Protein 5ZO1 (pdb70)

B-factor: mean 51.69, std 28.53, range [15.66, 290.56]

Secondary structure (DSSP, 8-state):
-EEEEEETTS-EEEEEE-SS--S-PEEEE-TT--EEEETTEE-S--TTEEEEEE-SSEEEEEE-S--GGG-EEEEEEETTTS--EEEEEEEEEBPPPSPEEEESS-EETTSEEEEEEEEEEEBSPPEEEEEETTEEE--EEEEEEETTEEEEEEEEEEE--GGGTT-EEEEEEE-TTSPTT--EEEEEE--EEEEEEEEEEES-SS-BTT--EEEEEEEEEESPP---EEEESSSPPPTT-EEETTEEEE-S--GGG-EEEEEEEEETTEEEEEEEEE--B-TT----

Organism: Mus musculus (NCBI:txid10090)

GO terms:
  GO:0000139 Golgi membrane (C, IDA)
  GO:0022010 central nervous system myelination (P, IMP)
  GO:0048709 oligodendrocyte differentiation (P, IMP)
  GO:0005515 protein binding (F, IPI)
  GO:0001932 regulation of protein phosphorylation (P, IMP)
  GO:0001933 negative regulation of protein phosphorylation (P, IMP)
  GO:0035020 regulation of Rac protein signal transduction (P, IMP)
  GO:0042127 regulation of cell population proliferation (P, IMP)
  GO:0010801 negative regulation of peptidyl-threonine phosphorylation (P, IMP)
  GO:2000145 regulation of cell motility (P, IMP)
  GO:1900747 negative regulation of vascular endothelial growth factor signaling pathway (P, IMP)
  GO:0030948 negative regulation of vascular endothelial growth factor receptor signaling pathway (P, IMP)
  GO:0050732 negative regulation of peptidyl-tyrosine phosphorylation (P, IMP)
  GO:0061041 regulation of wound healing (P, IMP)
  GO:0030971 receptor tyrosine kinase binding (F, IPI)
  GO:0043183 vascular endothelial growth factor receptor 1 binding (F, IPI)
  GO:0043184 vascular endothelial growth factor receptor 2 binding (F, IPI)
  GO:0019903 protein phosphatase binding (F, IPI)

InterPro domains:
  IPR003585 Neurexin/syndecan/glycophorin C [SM00294] (344-362)
  IPR003598 Immunoglobulin subtype 2 [SM00408] (136-206)
  IPR003598 Immunoglobulin subtype 2 [SM00408] (236-298)
  IPR003599 Immunoglobulin domain subtype [SM00409] (29-121)
  IPR003599 Immunoglobulin domain subtype [SM00409] (130-221)
  IPR003599 Immunoglobulin domain subtype [SM00409] (230-309)
  IPR007110 Immunoglobulin-like domain [PS50835] (124-219)
  IPR007110 Immunoglobulin-like domain [PS50835] (224-295)
  IPR013106 Immunoglobulin V-set domain [PF07686] (30-122)
  IPR013162 CD80-like, immunoglobulin C2-set [PF08205] (130-206)
  IPR013783 Immunoglobulin-like fold [G3DSA:2.60.40.10] (25-123)
  IPR013783 Immunoglobulin-like fold [G3DSA:2.60.40.10] (124-226)
  IPR013783 Immunoglobulin-like fold [G3DSA:2.60.40.10] (227-315)
  IPR036179 Immunoglobulin-like domain superfamily [SSF48726] (27-128)
  IPR036179 Immunoglobulin-like domain superfamily [SSF48726] (124-224)
  IPR036179 Immunoglobulin-like domain superfamily [SSF48726] (217-311)

Foldseek 3Di:
DAEWEEEAQAKTKFKAFDDQDPVAWKFKAAQVRHGQQTRNRGPDPDVQKAWDDDDSTMTMIMGGRDHQVRFAWMFIDGPVCPDTGTRYGYHYWYWFAQWDKDWPDAAAAVAKIKMKTKTQWTPPDKDKWKDFPNDTDDWDKDWDDDPRTMIIMIMDMDHDHPVQQQGKMKIWIDDPPDPPPDIRIDIDTHHYWYWKEWEWDKPDDAAAQQDKIKIFIDMDTVVDFDAKDKAFPPDGQDPPWDDDGRMIIDGRDDQVNFGKMKIKTTDPRGIYIYIDGDGYHYPPDDDD

Solvent-accessible surface area: 16595 Å² total; per-residue (Å²): 100,91,127,18,82,10,60,76,38,24,79,4,63,2,38,4,144,22,152,170,72,116,49,34,64,3,4,2,17,21,47,72,171,96,57,2,4,79,53,24,95,73,47,66,197,39,137,35,10,85,64,68,40,68,23,94,159,72,2,61,2,72,1,41,67,1,120,22,140,11,23,22,12,1,20,10,21,49,144,108,91,81,75,118,90,65,15,0,33,3,44,0,14,12,42,3,89,79,5,65,19,100,53,172,106,85,4,54,56,53,25,54,2,63,1,47,0,69,0,56,96,0,46,55,38,5,73,17,88,3,53,50,121,240,156,101,43,197,29,108,71,79,44,110,84,66,69,81,12,84,26,12,33,5,50,9,148,38,156,5,56,77,186,21,50,45,21,91,1,32,1,26,0,56,19,139,24,24,86,112,80,112,32,78,86,30,109,46,91,3,69,0,20,30,41,10,35,4,160,32,142,16,70,59,105,52,3,70,64,60,38,71,0,49,0,50,1,59,44,66,12,21,50,183,11,136,99,29,112,24,90,22,24,179,104,88,48,19,185,134,24,90,58,106,45,96,40,0,28,1,34,29,2,70,57,80,13,66,27,42,0,14,0,28,0,24,24,159,60,26,134,14,166,10,96,37,93,3,62,7,70,72,110,66,33,142,58,195

Sequence (288 aa):
TEQVTVAEGGVAEITCRLHQYDGSIVVIQNPARQTLFFNGTRALKDERFQLEEFSPRRVRIRLSDARLEDEGGYFCQLYTEDTHHQIATLTVLVAPENPVVEVREQAVEGGEVELSCLVPRSRPAAVLRWYRDRKELKGVSSGQENGKVWSVASTVRFRVDRKDDGGIVICEAQNQALPSGHSKQTQYVLDVQYSPTARRIHASQAVVREGDTLVLTCAVTGNPRPNQIRWNRGQQESLPEERAEAVGETLTLPGLVSADQGTYTCCEAANKHGHARALYVLVVYDDPGAVVE

Nearest PDB structures (foldseek):
  5zo1-assembly1_A  TM=1.003E+00  e=8.531E-61  Mus musculus
  5zo2-assembly1_A  TM=9.617E-01  e=1.367E-34  Mus musculus
  5vl3-assembly3_S  TM=5.027E-01  e=2.676E-19  Homo sapiens
  5vl3-assembly2_R  TM=4.869E-01  e=1.092E-17  Homo sapiens
  5vl3-assembly4_T  TM=4.815E-01  e=2.045E-17  Homo sapiens

Structure (mmCIF, N/CA/C/O backbone):
data_5ZO1
#
_entry.id   5ZO1
#
_cell.length_a   109.497
_cell.length_b   109.497
_cell.length_c   182.441
_cell.angle_alpha   90.00
_cell.angle_beta   90.00
_cell.angle_gamma   90.00
#
_symmetry.space_group_name_H-M   'I 41 2 2'
#
loop_
_entity.id
_entity.type
_entity.pdbx_description
1 polymer 'Cell adhesion molecule 4'
2 branched 2-acetamido-2-deoxy-beta-D-glucopyranose-(1-4)-[alpha-L-fucopyranose-(1-6)]2-acetamido-2-deoxy-beta-D-glucopyranose
3 non-polymer GLYCEROL
4 water water
#
loop_
_atom_site.group_PDB
_atom_site.id
_atom_site.type_symbol
_atom_site.label_atom_id
_atom_site.label_alt_id
_atom_site.label_comp_id
_atom_site.label_asym_id
_atom_site.label_entity_id
_atom_site.label_seq_id
_atom_site.pdbx_PDB_ins_code
_atom_site.Cartn_x
_atom_site.Cartn_y
_atom_site.Cartn_z
_atom_site.occupancy
_atom_site.B_iso_or_equiv
_atom_site.auth_seq_id
_atom_site.auth_comp_id
_atom_site.auth_asym_id
_atom_site.auth_atom_id
_atom_site.pdbx_PDB_model_num
ATOM 1 N N . THR A 1 5 ? 17.980 105.043 242.680 1.00 67.27 29 THR A N 1
ATOM 2 C CA . THR A 1 5 ? 17.257 104.612 241.483 1.00 74.22 29 THR A CA 1
ATOM 3 C C . THR A 1 5 ? 18.195 104.496 240.282 1.00 68.49 29 THR A C 1
ATOM 4 O O . THR A 1 5 ? 18.675 105.501 239.761 1.00 72.49 29 THR A O 1
ATOM 14 N N . GLU A 1 6 ? 18.453 103.272 239.836 1.00 59.67 30 GLU A N 1
ATOM 15 C CA . GLU A 1 6 ? 19.414 103.061 238.764 1.00 59.73 30 GLU A CA 1
ATOM 16 C C . GLU A 1 6 ? 18.830 103.530 237.434 1.00 58.54 30 GLU A C 1
ATOM 17 O O . GLU A 1 6 ? 17.687 103.207 237.096 1.00 56.63 30 GLU A O 1
ATOM 29 N N . GLN A 1 7 ? 19.607 104.305 236.684 1.00 60.13 31 GLN A N 1
ATOM 30 C CA . GLN A 1 7 ? 19.227 104.688 235.329 1.00 56.81 31 GLN A CA 1
ATOM 31 C C . GLN A 1 7 ? 19.692 103.586 234.387 1.00 51.40 31 GLN A C 1
ATOM 32 O O . GLN A 1 7 ? 20.895 103.328 234.275 1.00 50.42 31 GLN A O 1
ATOM 40 N N . VAL A 1 8 ? 18.740 102.918 233.738 1.00 48.40 32 VAL A N 1
ATOM 41 C CA . VAL A 1 8 ? 19.032 101.813 232.831 1.00 52.52 32 VAL A CA 1
ATOM 42 C C . VAL A 1 8 ? 18.606 102.210 231.423 1.00 48.57 32 VAL A C 1
ATOM 43 O O . VAL A 1 8 ? 17.515 102.758 231.222 1.00 45.96 32 VAL A O 1
ATOM 56 N N . THR A 1 9 ? 19.460 101.909 230.448 1.00 44.47 33 THR A N 1
ATOM 57 C CA . THR A 1 9 ? 19.262 102.318 229.063 1.00 49.33 33 THR A CA 1
ATOM 58 C C . THR A 1 9 ? 19.440 101.109 228.162 1.00 47.83 33 THR A C 1
ATOM 59 O O . THR A 1 9 ? 20.465 100.428 228.234 1.00 56.07 33 THR A O 1
ATOM 70 N N . VAL A 1 10 ? 18.439 100.839 227.327 1.00 48.41 34 VAL A N 1
ATOM 71 C CA . VAL A 1 10 ? 18.471 99.734 226.372 1.00 52.99 34 VAL A CA 1
ATOM 72 C C . VAL A 1 10 ? 18.190 100.280 224.978 1.00 45.37 34 VAL A C 1
ATOM 73 O O . VAL A 1 10 ? 17.455 101.259 224.812 1.00 44.28 34 VAL A O 1
ATOM 86 N N . ALA A 1 11 ? 18.761 99.614 223.975 1.00 45.98 35 ALA A N 1
ATOM 87 C CA . ALA A 1 11 ? 18.317 99.759 222.597 1.00 43.60 35 ALA A CA 1
ATOM 88 C C . ALA A 1 11 ? 17.002 99.021 222.391 1.00 50.42 35 ALA A C 1
ATOM 89 O O . ALA A 1 11 ? 16.759 97.972 222.988 1.00 49.86 35 ALA A O 1
ATOM 96 N N . GLU A 1 12 ? 16.147 99.573 221.534 1.00 48.62 36 GLU A N 1
ATOM 97 C CA . GLU A 1 12 ? 14.876 98.927 221.226 1.00 50.76 36 GLU A CA 1
ATOM 98 C C . GLU A 1 12 ? 15.117 97.466 220.857 1.00 49.03 36 GLU A C 1
ATOM 99 O O . GLU A 1 12 ? 16.049 97.150 220.115 1.00 43.86 36 GLU A O 1
ATOM 111 N N . GLY A 1 13 ? 14.301 96.572 221.421 1.00 52.63 37 GLY A N 1
ATOM 112 C CA . GLY A 1 13 ? 14.417 95.147 221.152 1.00 60.51 37 GLY A CA 1
ATOM 113 C C . GLY A 1 13 ? 15.577 94.427 221.832 1.00 64.81 37 GLY A C 1
ATOM 114 O O . GLY A 1 13 ? 15.683 93.199 221.693 1.00 59.06 37 GLY A O 1
ATOM 118 N N . GLY A 1 14 ? 16.443 95.138 222.557 1.00 62.32 38 GLY A N 1
ATOM 119 C CA . GLY A 1 14 ? 17.562 94.536 223.254 1.00 60.34 38 GLY A CA 1
ATOM 120 C C . GLY A 1 14 ? 17.203 94.037 224.640 1.00 60.99 38 GLY A C 1
ATOM 121 O O . GLY A 1 14 ? 16.030 93.858 224.985 1.00 53.87 38 GLY A O 1
ATOM 125 N N . VAL A 1 15 ? 18.241 93.811 225.450 1.00 57.33 39 VAL A N 1
ATOM 126 C CA . VAL A 1 15 ? 18.102 93.175 226.758 1.00 56.41 39 VAL A CA 1
ATOM 127 C C . VAL A 1 15 ? 18.524 94.149 227.850 1.00 50.50 39 VAL A C 1
ATOM 128 O O . VAL A 1 15 ? 19.615 94.726 227.789 1.00 49.53 39 VAL A O 1
ATOM 134 N N . ALA A 1 16 ? 17.670 94.311 228.855 1.00 49.50 40 ALA A N 1
ATOM 135 C CA . ALA A 1 16 ? 17.995 95.087 230.044 1.00 59.74 40 ALA A CA 1
ATOM 136 C C . ALA A 1 16 ? 17.939 94.198 231.277 1.00 60.15 40 ALA A C 1
ATOM 137 O O . ALA A 1 16 ? 17.260 93.169 231.299 1.00 59.94 40 ALA A O 1
ATOM 141 N N . GLU A 1 17 ? 18.641 94.620 232.322 1.00 62.81 41 GLU A N 1
ATOM 142 C CA . GLU A 1 17 ? 18.607 93.926 233.601 1.00 62.37 41 GLU A CA 1
ATOM 143 C C . GLU A 1 17 ? 18.264 94.914 234.700 1.00 56.84 41 GLU A C 1
ATOM 144 O O . GLU A 1 17 ? 18.871 95.984 234.791 1.00 56.39 41 GLU A O 1
ATOM 156 N N . ILE A 1 18 ? 17.289 94.549 235.527 1.00 55.80 42 ILE A N 1
ATOM 157 C CA . ILE A 1 18 ? 16.854 95.368 236.650 1.00 58.16 42 ILE A CA 1
ATOM 158 C C . ILE A 1 18 ? 17.088 94.571 237.930 1.00 59.42 42 ILE A C 1
ATOM 159 O O . ILE A 1 18 ? 16.778 93.376 237.992 1.00 55.64 42 ILE A O 1
ATOM 175 N N . THR A 1 19 ? 17.643 95.230 238.944 1.00 58.30 43 THR A N 1
ATOM 176 C CA . THR A 1 19 ? 18.043 94.563 240.172 1.00 62.93 43 THR A CA 1
ATOM 177 C C . THR A 1 19 ? 17.450 95.303 241.358 1.00 63.36 43 THR A C 1
ATOM 178 O O . THR A 1 19 ? 17.487 96.536 241.409 1.00 56.50 43 THR A O 1
ATOM 189 N N . CYS A 1 20 ? 16.904 94.549 242.309 1.00 68.11 44 CYS A N 1
ATOM 190 C CA . CYS A 1 20 ? 16.454 95.109 243.577 1.00 75.92 44 CYS A CA 1
ATOM 191 C C . CYS A 1 20 ? 17.462 94.742 244.657 1.00 73.51 44 CYS A C 1
ATOM 192 O O . CYS A 1 20 ? 17.680 93.555 244.931 1.00 68.26 44 CYS A O 1
ATOM 199 N N . ARG A 1 21 ? 18.073 95.758 245.259 1.00 73.01 45 ARG A N 1
ATOM 200 C CA . ARG A 1 21 ? 18.953 95.544 246.396 1.00 81.99 45 ARG A CA 1
ATOM 201 C C . ARG A 1 21 ? 18.105 95.405 247.648 1.00 78.14 45 ARG A C 1
ATOM 202 O O . ARG A 1 21 ? 17.225 96.230 247.912 1.00 71.40 45 ARG A O 1
ATOM 223 N N . LEU A 1 22 ? 18.350 94.349 248.403 1.00 77.23 46 LEU A N 1
ATOM 224 C CA . LEU A 1 22 ? 17.702 94.160 249.687 1.00 84.71 46 LEU A CA 1
ATOM 225 C C . LEU A 1 22 ? 18.786 94.046 250.751 1.00 81.63 46 LEU A C 1
ATOM 226 O O . LEU A 1 22 ? 19.867 93.505 250.491 1.00 82.17 46 LEU A O 1
ATOM 242 N N . HIS A 1 23 ? 18.511 94.570 251.941 1.00 81.27 47 HIS A N 1
ATOM 243 C CA . HIS A 1 23 ? 19.521 94.701 252.985 1.00 92.07 47 HIS A CA 1
ATOM 244 C C . HIS A 1 23 ? 19.033 93.985 254.235 1.00 86.51 47 HIS A C 1
ATOM 245 O O . HIS A 1 23 ? 17.941 94.278 254.734 1.00 80.69 47 HIS A O 1
ATOM 259 N N . GLN A 1 24 ? 19.842 93.045 254.727 1.00 86.73 48 GLN A N 1
ATOM 260 C CA . GLN A 1 24 ? 19.472 92.177 255.843 1.00 80.65 48 GLN A CA 1
ATOM 261 C C . GLN A 1 24 ? 18.127 91.501 255.561 1.00 83.19 48 GLN A C 1
ATOM 262 O O . GLN A 1 24 ? 17.097 91.802 256.169 1.00 74.09 48 GLN A O 1
ATOM 276 N N . TYR A 1 25 ? 18.169 90.572 254.601 1.00 81.38 49 TYR A N 1
ATOM 277 C CA . TYR A 1 25 ? 16.942 89.976 254.090 1.00 76.17 49 TYR A CA 1
ATOM 278 C C . TYR A 1 25 ? 16.131 89.308 255.194 1.00 77.38 49 TYR A C 1
ATOM 279 O O . TYR A 1 25 ? 16.533 88.278 255.741 1.00 74.52 49 TYR A O 1
ATOM 297 N N . ASP A 1 26 ? 14.967 89.887 255.490 1.00 81.45 50 ASP A N 1
ATOM 298 C CA . ASP A 1 26 ? 14.058 89.333 256.489 1.00 80.63 50 ASP A CA 1
ATOM 299 C C . ASP A 1 26 ? 13.556 87.945 256.090 1.00 84.78 50 ASP A C 1
ATOM 300 O O . ASP A 1 26 ? 13.406 87.062 256.942 1.00 77.54 50 ASP A O 1
ATOM 309 N N . GLY A 1 27 ? 13.286 87.737 254.803 1.00 83.59 51 GLY A N 1
ATOM 310 C CA . GLY A 1 27 ? 12.522 86.599 254.333 1.00 76.49 51 GLY A CA 1
ATOM 311 C C . GLY A 1 27 ? 11.129 86.975 253.883 1.00 74.58 51 GLY A C 1
ATOM 312 O O . GLY A 1 27 ? 10.415 86.125 253.332 1.00 73.87 51 GLY A O 1
ATOM 316 N N . SER A 1 28 ? 10.728 88.225 254.086 1.00 73.24 52 SER A N 1
ATOM 317 C CA . SER A 1 28 ? 9.382 88.677 253.764 1.00 76.96 52 SER A CA 1
ATOM 318 C C . SER A 1 28 ? 9.179 88.690 252.246 1.00 75.98 52 SER A C 1
ATOM 319 O O . SER A 1 28 ? 10.038 88.273 251.463 1.00 77.90 52 SER A O 1
ATOM 327 N N . ILE A 1 29 ? 8.022 89.190 251.823 1.00 77.22 53 ILE A N 1
ATOM 328 C CA . ILE A 1 29 ? 7.617 89.185 250.421 1.00 77.01 53 ILE A CA 1
ATOM 329 C C . ILE A 1 29 ? 8.109 90.459 249.745 1.00 75.15 53 ILE A C 1
ATOM 330 O O . ILE A 1 29 ? 7.848 91.574 250.216 1.00 74.89 53 ILE A O 1
ATOM 346 N N . VAL A 1 30 ? 8.802 90.289 248.626 1.00 69.70 54 VAL A N 1
ATOM 347 C CA . VAL A 1 30 ? 9.338 91.393 247.838 1.00 71.97 54 VAL A CA 1
ATOM 348 C C . VAL A 1 30 ? 8.404 91.638 246.662 1.00 64.45 54 VAL A C 1
ATOM 349 O O . VAL A 1 30 ? 8.186 90.743 245.836 1.00 61.83 54 VAL A O 1
ATOM 362 N N . VAL A 1 31 ? 7.859 92.846 246.576 1.00 66.38 55 VAL A N 1
ATOM 363 C CA . VAL A 1 31 ? 7.019 93.250 245.452 1.00 74.91 55 VAL A CA 1
ATOM 364 C C . VAL A 1 31 ? 7.853 94.110 244.514 1.00 72.65 55 VAL A C 1
ATOM 365 O O . VAL A 1 31 ? 8.416 95.128 244.932 1.00 70.75 55 VAL A O 1
ATOM 378 N N . ILE A 1 32 ? 7.933 93.708 243.247 1.00 63.81 56 ILE A N 1
ATOM 379 C CA . ILE A 1 32 ? 8.506 94.532 242.186 1.00 68.72 56 ILE A CA 1
ATOM 380 C C . ILE A 1 32 ? 7.369 95.024 241.294 1.00 70.84 56 ILE A C 1
ATOM 381 O O . ILE A 1 32 ? 6.570 94.221 240.796 1.00 66.91 56 ILE A O 1
ATOM 397 N N . GLN A 1 33 ? 7.303 96.339 241.082 1.00 69.57 57 GLN A N 1
ATOM 398 C CA . GLN A 1 33 ? 6.240 96.957 240.298 1.00 70.79 57 GLN A CA 1
ATOM 399 C C . GLN A 1 33 ? 6.809 97.606 239.039 1.00 66.62 57 GLN A C 1
ATOM 400 O O . GLN A 1 33 ? 7.949 98.080 239.029 1.00 60.19 57 GLN A O 1
ATOM 414 N N . ASN A 1 34 ? 5.989 97.629 237.969 1.00 71.02 58 ASN A N 1
ATOM 415 C CA . ASN A 1 34 ? 6.376 98.198 236.674 1.00 65.39 58 ASN A CA 1
ATOM 416 C C . ASN A 1 34 ? 6.010 99.691 236.690 1.00 68.01 58 ASN A C 1
ATOM 417 O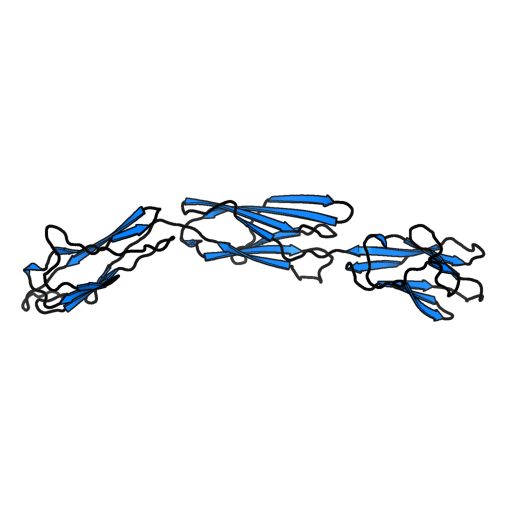 O . ASN A 1 34 ? 5.618 100.214 237.745 1.00 61.89 58 ASN A O 1
ATOM 428 N N . PRO A 1 35 ? 6.153 100.422 235.572 1.00 66.02 59 PRO A N 1
ATOM 429 C CA . PRO A 1 35 ? 5.884 101.877 235.602 1.00 60.76 59 PRO A CA 1
ATOM 430 C C . PRO A 1 35 ? 4.421 102.246 235.796 1.00 57.16 59 PRO A C 1
ATOM 431 O O . PRO A 1 35 ? 4.145 103.360 236.254 1.00 63.86 59 PRO A O 1
ATOM 442 N N . ALA A 1 36 ? 3.478 101.372 235.455 1.00 62.05 60 ALA A N 1
ATOM 443 C CA . ALA A 1 36 ? 2.077 101.590 235.813 1.00 64.43 60 ALA A CA 1
ATOM 444 C C . ALA A 1 36 ? 1.802 101.360 237.308 1.00 66.82 60 ALA A C 1
ATOM 445 O O . ALA A 1 36 ? 0.641 101.426 237.729 1.00 66.38 60 ALA A O 1
ATOM 452 N N . ARG A 1 37 ? 2.838 101.048 238.098 1.00 67.82 61 ARG A N 1
ATOM 453 C CA . ARG A 1 37 ? 2.711 100.694 239.516 1.00 73.02 61 ARG A CA 1
ATOM 454 C C . ARG A 1 37 ? 1.840 99.453 239.714 1.00 73.56 61 ARG A C 1
ATOM 455 O O . ARG A 1 37 ? 1.199 99.280 240.751 1.00 71.48 61 ARG A O 1
ATOM 476 N N . GLN A 1 38 ? 1.849 98.559 238.727 1.00 73.14 62 GLN A N 1
ATOM 477 C CA . GLN A 1 38 ? 1.223 97.252 238.826 1.00 71.40 62 GLN A CA 1
ATOM 478 C C . GLN A 1 38 ? 2.280 96.270 239.308 1.00 77.30 62 GLN A C 1
ATOM 479 O O . GLN A 1 38 ? 3.443 96.349 238.901 1.00 76.20 62 GLN A O 1
ATOM 493 N N . THR A 1 39 ? 1.882 95.352 240.186 1.00 83.31 63 THR A N 1
ATOM 494 C CA . THR A 1 39 ? 2.819 94.339 240.656 1.00 76.51 63 THR A CA 1
ATOM 495 C C . THR A 1 39 ? 3.277 93.484 239.473 1.00 66.15 63 THR A C 1
ATOM 496 O O . THR A 1 39 ? 2.459 92.877 238.775 1.00 58.33 63 THR A O 1
ATOM 507 N N . LEU A 1 40 ? 4.585 93.471 239.228 1.00 66.57 64 LEU A N 1
ATOM 508 C CA . LEU A 1 40 ? 5.178 92.697 238.145 1.00 67.89 64 LEU A CA 1
ATOM 509 C C . LEU A 1 40 ? 5.792 91.385 238.621 1.00 63.33 64 LEU A C 1
ATOM 510 O O . LEU A 1 40 ? 5.777 90.399 237.873 1.00 54.96 64 LEU A O 1
ATOM 526 N N . PHE A 1 41 ? 6.335 91.361 239.840 1.00 64.47 65 PHE A N 1
ATOM 527 C CA . PHE A 1 41 ? 6.783 90.133 240.491 1.00 62.85 65 PHE A CA 1
ATOM 528 C C . PHE A 1 41 ? 6.336 90.160 241.945 1.00 61.42 65 PHE A C 1
ATOM 529 O O . PHE A 1 41 ? 6.693 91.080 242.687 1.00 62.28 65 PHE A O 1
ATOM 546 N N . PHE A 1 42 ? 5.547 89.159 242.345 1.00 65.16 66 PHE A N 1
ATOM 547 C CA . PHE A 1 42 ? 5.130 88.974 243.732 1.00 58.60 66 PHE A CA 1
ATOM 548 C C . PHE A 1 42 ? 6.068 87.950 244.358 1.00 60.83 66 PHE A C 1
ATOM 549 O O . PHE A 1 42 ? 6.078 86.776 243.958 1.00 56.59 66 PHE A O 1
ATOM 566 N N . ASN A 1 43 ? 6.842 88.393 245.352 1.00 64.21 67 ASN A N 1
ATOM 567 C CA . ASN A 1 43 ? 7.997 87.627 245.818 1.00 64.04 67 ASN A CA 1
ATOM 568 C C . ASN A 1 43 ? 8.683 87.100 244.562 1.00 55.39 67 ASN A C 1
ATOM 569 O O . ASN A 1 43 ? 8.894 87.869 243.620 1.00 59.64 67 ASN A O 1
ATOM 578 N N . GLY A 1 44 ? 9.017 85.823 244.490 1.00 53.12 68 GLY A N 1
ATOM 579 C CA . GLY A 1 44 ? 9.694 85.393 243.275 1.00 61.08 68 GLY A CA 1
ATOM 580 C C . GLY A 1 44 ? 8.823 85.163 242.047 1.00 57.67 68 GLY A C 1
ATOM 581 O O . GLY A 1 44 ? 9.368 84.885 240.974 1.00 45.89 68 GLY A O 1
ATOM 585 N N . THR A 1 45 ? 7.500 85.303 242.162 1.00 49.10 69 THR A N 1
ATOM 586 C CA . THR A 1 45 ? 6.548 84.838 241.156 1.00 53.56 69 THR A CA 1
ATOM 587 C C . THR A 1 45 ? 6.099 85.981 240.244 1.00 51.57 69 THR A C 1
ATOM 588 O O . THR A 1 45 ? 5.699 87.048 240.722 1.00 44.61 69 THR A O 1
ATOM 599 N N . ARG A 1 46 ? 6.130 85.742 238.933 1.00 53.32 70 ARG A N 1
ATOM 600 C CA . ARG A 1 46 ? 5.696 86.764 237.983 1.00 61.37 70 ARG A CA 1
ATOM 601 C C . ARG A 1 46 ? 4.185 86.976 238.066 1.00 58.17 70 ARG A C 1
ATOM 602 O O . ARG A 1 46 ? 3.403 86.025 237.974 1.00 60.15 70 ARG A O 1
ATOM 623 N N . ALA A 1 47 ? 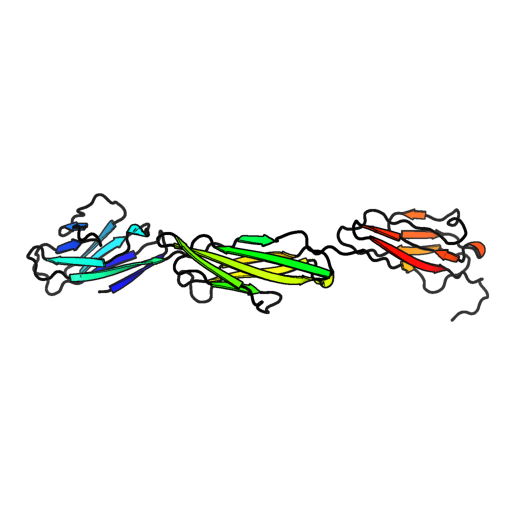3.774 88.232 238.228 1.00 54.11 71 ALA A N 1
ATOM 624 C CA . ALA A 1 47 ? 2.377 88.574 238.455 1.00 56.47 71 ALA A CA 1
ATOM 625 C C . ALA A 1 47 ? 1.625 88.940 237.181 1.00 55.14 71 ALA A C 1
ATOM 626 O O . ALA A 1 47 ? 0.390 88.975 237.203 1.00 47.47 71 ALA A O 1
ATOM 633 N N . LEU A 1 48 ? 2.325 89.222 236.084 1.00 57.89 72 LEU A N 1
ATOM 634 C CA . LEU A 1 48 ? 1.696 89.530 234.805 1.00 62.11 72 LEU A CA 1
ATOM 635 C C . LEU A 1 48 ? 2.172 88.533 233.754 1.00 59.17 72 LEU A C 1
ATOM 636 O O . LEU A 1 48 ? 3.305 88.059 233.800 1.00 51.18 72 LEU A O 1
ATOM 652 N N . LYS A 1 49 ? 1.298 88.202 232.808 1.00 61.27 73 LYS A N 1
ATOM 653 C CA . LYS A 1 49 ? 1.585 87.121 231.861 1.00 60.51 73 LYS A CA 1
ATOM 654 C C . LYS A 1 49 ? 2.322 87.686 230.646 1.00 65.07 73 LYS A C 1
ATOM 655 O O . LYS A 1 49 ? 1.799 87.765 229.535 1.00 68.11 73 LYS A O 1
ATOM 674 N N . ASP A 1 50 ? 3.576 88.073 230.883 1.00 65.40 74 ASP A N 1
ATOM 675 C CA . ASP A 1 50 ? 4.441 88.661 229.857 1.00 67.62 74 ASP A CA 1
ATOM 676 C C . ASP A 1 50 ? 5.758 87.889 229.861 1.00 69.71 74 ASP A C 1
ATOM 677 O O . ASP A 1 50 ? 6.603 88.113 230.733 1.00 67.62 74 ASP A O 1
ATOM 686 N N . GLU A 1 51 ? 5.940 87.004 228.877 1.00 63.44 75 GLU A N 1
ATOM 687 C CA . GLU A 1 51 ? 7.076 86.090 228.884 1.00 67.06 75 GLU A CA 1
ATOM 688 C C . GLU A 1 51 ? 8.407 86.780 228.637 1.00 61.95 75 GLU A C 1
ATOM 689 O O . GLU A 1 51 ? 9.440 86.110 228.703 1.00 67.71 75 GLU A O 1
ATOM 701 N N . ARG A 1 52 ? 8.425 88.085 228.370 1.00 63.32 76 ARG A N 1
ATOM 702 C CA . ARG A 1 52 ? 9.688 88.792 228.192 1.00 66.75 76 ARG A CA 1
ATOM 703 C C . ARG A 1 52 ? 10.394 89.090 229.509 1.00 64.56 76 ARG A C 1
ATOM 704 O O . ARG A 1 52 ? 11.608 89.309 229.508 1.00 58.09 76 ARG A O 1
ATOM 725 N N . PHE A 1 53 ? 9.667 89.139 230.619 1.00 66.17 77 PHE A N 1
ATOM 726 C CA . PHE A 1 53 ? 10.267 89.350 231.928 1.00 69.74 77 PHE A CA 1
ATOM 727 C C . PHE A 1 53 ? 10.589 88.005 232.567 1.00 72.43 77 PHE A C 1
ATOM 728 O O . PHE A 1 53 ? 9.719 87.133 232.659 1.00 67.91 77 PHE A O 1
ATOM 745 N N . GLN A 1 54 ? 11.833 87.851 233.024 1.00 75.36 78 GLN A N 1
ATOM 746 C CA . GLN A 1 54 ? 12.316 86.603 233.605 1.00 70.31 78 GLN A CA 1
ATOM 747 C C . GLN A 1 54 ? 13.093 86.890 234.883 1.00 68.69 78 GLN A C 1
ATOM 748 O O . GLN A 1 54 ? 14.001 87.729 234.891 1.00 62.72 78 GLN A O 1
ATOM 762 N N . LEU A 1 55 ? 12.739 86.186 235.956 1.00 69.15 79 LEU A N 1
ATOM 763 C CA . LEU A 1 55 ? 13.519 86.247 237.184 1.00 64.79 79 LEU A CA 1
ATOM 764 C C . LEU A 1 55 ? 14.863 85.562 236.974 1.00 56.84 79 LEU A C 1
ATOM 765 O O . LEU A 1 55 ? 14.923 84.422 236.506 1.00 55.27 79 LEU A O 1
ATOM 781 N N . GLU A 1 56 ? 15.942 86.267 237.311 1.00 61.99 80 GLU A N 1
ATOM 782 C CA . GLU A 1 56 ? 17.298 85.782 237.085 1.00 73.18 80 GLU A CA 1
ATOM 783 C C . GLU A 1 56 ? 18.035 85.394 238.356 1.00 72.55 80 GLU A C 1
ATOM 784 O O . GLU A 1 56 ? 18.860 84.479 238.318 1.00 76.91 80 GLU A O 1
ATOM 796 N N . GLU A 1 57 ? 17.775 86.074 239.469 1.00 69.57 81 GLU A N 1
ATOM 797 C CA . GLU A 1 57 ? 18.457 85.772 240.719 1.00 74.87 81 GLU A CA 1
ATOM 798 C C . GLU A 1 57 ? 17.600 86.258 241.874 1.00 71.83 81 GLU A C 1
ATOM 799 O O . GLU A 1 57 ? 17.169 87.417 241.884 1.00 65.50 81 GLU A O 1
ATOM 811 N N . PHE A 1 58 ? 17.349 85.368 242.831 1.00 71.62 82 PHE A N 1
ATOM 812 C CA . PHE A 1 58 ? 16.751 85.720 244.114 1.00 76.97 82 PHE A CA 1
ATOM 813 C C . PHE A 1 58 ? 17.719 85.208 245.176 1.00 79.25 82 PHE A C 1
ATOM 814 O O . PHE A 1 58 ? 17.630 84.061 245.620 1.00 87.76 82 PHE A O 1
ATOM 831 N N . SER A 1 59 ? 18.649 86.062 245.568 1.00 76.28 83 SER A N 1
ATOM 832 C CA . SER A 1 59 ? 19.668 85.750 246.548 1.00 74.40 83 SER A CA 1
ATOM 833 C C . SER A 1 59 ? 19.457 86.581 247.801 1.00 78.13 83 SER A C 1
ATOM 834 O O . SER A 1 59 ? 18.655 87.522 247.818 1.00 74.74 83 SER A O 1
ATOM 842 N N . PRO A 1 60 ? 20.173 86.263 248.881 1.00 74.75 84 PRO A N 1
ATOM 843 C CA . PRO A 1 60 ? 20.040 87.063 250.109 1.00 72.29 84 PRO A CA 1
ATOM 844 C C . PRO A 1 60 ? 20.466 88.513 249.947 1.00 73.40 84 PRO A C 1
ATOM 845 O O . PRO A 1 60 ? 20.265 89.298 250.881 1.00 75.12 84 PRO A O 1
ATOM 856 N N . ARG A 1 61 ? 21.060 88.894 248.817 1.00 73.47 85 ARG A N 1
ATOM 857 C CA . ARG A 1 61 ? 21.524 90.263 248.624 1.00 77.81 85 ARG A CA 1
ATOM 858 C C . ARG A 1 61 ? 20.698 91.056 247.625 1.00 74.41 85 ARG A C 1
ATOM 859 O O . ARG A 1 61 ? 20.656 92.283 247.723 1.00 71.64 85 ARG A O 1
ATOM 880 N N . ARG A 1 62 ? 20.030 90.403 246.677 1.00 75.93 86 ARG A N 1
ATOM 881 C CA . ARG A 1 62 ? 19.303 91.155 245.661 1.00 75.36 86 ARG A CA 1
ATOM 882 C C . ARG A 1 62 ? 18.354 90.239 244.900 1.00 73.82 86 ARG A C 1
ATOM 883 O O . ARG A 1 62 ? 18.539 89.018 244.842 1.00 68.79 86 ARG A O 1
ATOM 904 N N . VAL A 1 63 ? 17.341 90.860 244.302 1.00 74.66 87 VAL A N 1
ATOM 905 C CA . VAL A 1 63 ? 16.468 90.215 243.327 1.00 71.16 87 VAL A CA 1
ATOM 906 C C . VAL A 1 63 ? 16.730 90.871 241.981 1.00 68.98 87 VAL A C 1
ATOM 907 O O . VAL A 1 63 ? 16.601 92.096 241.841 1.00 64.54 87 VAL A O 1
ATOM 920 N N . ARG A 1 64 ? 17.090 90.059 240.993 1.00 61.04 88 ARG A N 1
ATOM 921 C CA . ARG A 1 64 ? 17.454 90.544 239.673 1.00 62.58 88 ARG A CA 1
ATOM 922 C C . ARG A 1 64 ? 16.502 89.951 238.650 1.00 63.47 88 ARG A C 1
ATOM 923 O O . ARG A 1 64 ? 16.280 88.736 238.640 1.00 63.57 88 ARG A O 1
ATOM 944 N N . ILE A 1 65 ? 15.952 90.809 237.789 1.00 64.66 89 ILE A N 1
ATOM 945 C CA . ILE A 1 65 ? 15.103 90.382 236.684 1.00 62.30 89 ILE A CA 1
ATOM 946 C C . ILE A 1 65 ? 15.704 90.881 235.381 1.00 58.20 89 ILE A C 1
ATOM 947 O O . ILE A 1 65 ? 16.433 91.877 235.342 1.00 56.83 89 ILE A O 1
ATOM 963 N N . ARG A 1 66 ? 15.377 90.176 234.307 1.00 58.57 90 ARG A N 1
ATOM 964 C CA . ARG A 1 66 ? 15.864 90.470 232.971 1.00 58.08 90 ARG A CA 1
ATOM 965 C C . ARG A 1 66 ? 14.670 90.770 232.073 1.00 61.12 90 ARG A C 1
ATOM 966 O O . ARG A 1 66 ? 13.625 90.119 232.177 1.00 56.55 90 ARG A O 1
ATOM 987 N N . LEU A 1 67 ? 14.822 91.773 231.213 1.00 60.91 91 LEU A N 1
ATOM 988 C CA . LEU A 1 67 ? 13.825 92.121 230.205 1.00 64.49 91 LEU A CA 1
ATOM 989 C C . LEU A 1 67 ? 14.432 91.897 228.828 1.00 56.39 91 LEU A C 1
ATOM 990 O O . LEU A 1 67 ? 15.451 92.509 228.486 1.00 53.19 91 LEU A O 1
ATOM 1006 N N . SER A 1 68 ? 13.818 91.007 228.059 1.00 61.05 92 SER A N 1
ATOM 1007 C CA . SER A 1 68 ? 14.182 90.754 226.674 1.00 60.21 92 SER A CA 1
ATOM 1008 C C . SER A 1 68 ? 13.209 91.471 225.744 1.00 61.29 92 SER A C 1
ATOM 1009 O O . SER A 1 68 ? 12.071 91.775 226.116 1.00 59.61 92 SER A O 1
ATOM 1017 N N . ASP A 1 69 ? 13.665 91.718 224.517 1.00 58.25 93 ASP A N 1
ATOM 1018 C CA . ASP A 1 69 ? 12.871 92.402 223.493 1.00 64.45 93 ASP A CA 1
ATOM 1019 C C . ASP A 1 69 ? 12.260 93.686 224.055 1.00 62.46 93 ASP A C 1
ATOM 1020 O O . ASP A 1 69 ? 11.040 93.831 224.182 1.00 55.63 93 ASP A O 1
ATOM 1029 N N . ALA A 1 70 ? 13.143 94.620 224.405 1.00 66.97 94 ALA A N 1
ATOM 1030 C CA . ALA A 1 70 ? 12.713 95.856 225.043 1.00 62.01 94 ALA A CA 1
ATOM 1031 C C . ALA A 1 70 ? 11.881 96.699 224.082 1.00 57.42 94 ALA A C 1
ATOM 1032 O O . ALA A 1 70 ? 12.214 96.849 222.904 1.00 41.10 94 ALA A O 1
ATOM 1039 N N . ARG A 1 71 ? 10.783 97.239 224.598 1.00 54.48 95 ARG A N 1
ATOM 1040 C CA . ARG A 1 71 ? 9.865 98.055 223.828 1.00 57.71 95 ARG A CA 1
ATOM 1041 C C . ARG A 1 71 ? 9.773 99.434 224.457 1.00 54.70 95 ARG A C 1
ATOM 1042 O O . ARG A 1 71 ? 9.997 99.602 225.658 1.00 48.09 95 ARG A O 1
ATOM 1063 N N . LEU A 1 72 ? 9.428 100.422 223.631 1.00 49.31 96 LEU A N 1
ATOM 1064 C CA . LE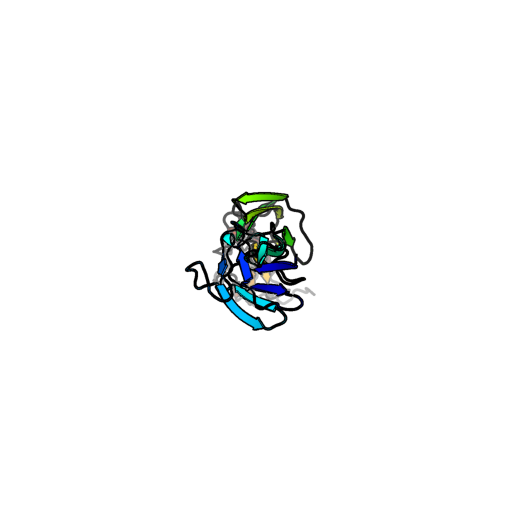U A 1 72 ? 9.222 101.767 224.150 1.00 46.24 96 LEU A CA 1
ATOM 1065 C C . LEU A 1 72 ? 8.210 101.770 225.286 1.00 42.76 96 LEU A C 1
ATOM 1066 O O . LEU A 1 72 ? 8.356 102.535 226.244 1.00 40.31 96 LEU A O 1
ATOM 1082 N N . GLU A 1 73 ? 7.195 100.905 225.229 1.00 45.28 97 GLU A N 1
ATOM 1083 C CA . GLU A 1 73 ? 6.190 100.912 226.293 1.00 50.23 97 GLU A CA 1
ATOM 1084 C C . GLU A 1 73 ? 6.733 100.404 227.626 1.00 51.62 97 GLU A C 1
ATOM 1085 O O . GLU A 1 73 ? 6.085 100.615 228.656 1.00 51.07 97 GLU A O 1
ATOM 1097 N N . ASP A 1 74 ? 7.901 99.758 227.635 1.00 47.08 98 ASP A N 1
ATOM 1098 C CA . ASP A 1 74 ? 8.543 99.342 228.876 1.00 46.52 98 ASP A CA 1
ATOM 1099 C C . ASP A 1 74 ? 9.210 100.483 229.625 1.00 54.35 98 ASP A C 1
ATOM 1100 O O . ASP A 1 74 ? 9.667 100.272 230.753 1.00 50.92 98 ASP A O 1
ATOM 1109 N N . GLU A 1 75 ? 9.283 101.674 229.036 1.00 50.74 99 GLU A N 1
ATOM 1110 C CA . GLU A 1 75 ? 9.951 102.788 229.692 1.00 44.95 99 GLU A CA 1
ATOM 1111 C C . GLU A 1 75 ? 9.228 103.183 230.969 1.00 43.64 99 GLU A C 1
ATOM 1112 O O . GLU A 1 75 ? 8.007 103.038 231.093 1.00 45.02 99 GLU A O 1
ATOM 1124 N N . GLY A 1 76 ? 9.999 103.722 231.917 1.00 43.77 100 GLY A N 1
ATOM 1125 C CA . GLY A 1 76 ? 9.460 104.275 233.141 1.00 51.13 100 GLY A CA 1
ATOM 1126 C C . GLY A 1 76 ? 10.170 103.737 234.365 1.00 54.36 100 GLY A C 1
ATOM 1127 O O . GLY A 1 76 ? 11.197 103.052 234.281 1.00 51.19 100 GLY A O 1
ATOM 1131 N N . GLY A 1 77 ? 9.612 104.057 235.529 1.00 60.08 101 GLY A N 1
ATOM 1132 C CA . GLY A 1 77 ? 10.207 103.657 236.791 1.00 63.80 101 GLY A CA 1
ATOM 1133 C C . GLY A 1 77 ? 9.768 102.261 237.202 1.00 62.83 101 GLY A C 1
ATOM 1134 O O . GLY A 1 77 ? 8.618 101.873 237.014 1.00 63.71 101 GLY A O 1
ATOM 1138 N N . TYR A 1 78 ? 10.707 101.509 237.756 1.00 64.12 102 TYR A N 1
ATOM 1139 C CA . TYR A 1 78 ? 10.412 100.221 238.361 1.00 69.80 102 TYR A CA 1
ATOM 1140 C C . TYR A 1 78 ? 10.661 100.315 239.860 1.00 68.17 102 TYR A C 1
ATOM 1141 O O . TYR A 1 78 ? 11.539 101.053 240.315 1.00 67.43 102 TYR A O 1
ATOM 1159 N N . PHE A 1 79 ? 9.857 99.584 240.625 1.00 73.14 103 PHE A N 1
ATOM 1160 C CA . PHE A 1 79 ? 9.814 99.750 242.070 1.00 75.06 103 PHE A CA 1
ATOM 1161 C C . PHE A 1 79 ? 10.032 98.417 242.766 1.00 72.12 103 PHE A C 1
ATOM 1162 O O . PHE A 1 79 ? 9.719 97.351 242.228 1.00 64.17 103 PHE A O 1
ATOM 1179 N N . CYS A 1 80 ? 10.587 98.500 243.972 1.00 76.10 104 CYS A N 1
ATOM 1180 C CA . CYS A 1 80 ? 10.811 97.337 244.818 1.00 73.16 104 CYS A CA 1
ATOM 1181 C C . CYS A 1 80 ? 10.458 97.714 246.243 1.00 81.70 104 CYS A C 1
ATOM 1182 O O . CYS A 1 80 ? 11.008 98.676 246.789 1.00 81.16 104 CYS A O 1
ATOM 1189 N N . GLN A 1 81 ? 9.543 96.957 246.839 1.00 89.33 105 GLN A N 1
ATOM 1190 C CA . GLN A 1 81 ? 9.063 97.243 248.180 1.00 98.65 105 GLN A CA 1
ATOM 1191 C C . GLN A 1 81 ? 8.684 95.931 248.849 1.00 97.10 105 GLN A C 1
ATOM 1192 O O . GLN A 1 81 ? 8.421 94.925 248.184 1.00 86.81 105 GLN A O 1
ATOM 1206 N N . LEU A 1 82 ? 8.671 95.945 250.177 1.00 101.89 106 LEU A N 1
ATOM 1207 C CA . LEU A 1 82 ? 8.156 94.812 250.924 1.00 96.55 106 LEU A CA 1
ATOM 1208 C C . LEU A 1 82 ? 6.641 94.908 251.011 1.00 102.11 106 LEU A C 1
ATOM 1209 O O . LEU A 1 82 ? 6.083 95.997 251.183 1.00 109.72 106 LEU A O 1
ATOM 1225 N N . TYR A 1 83 ? 5.973 93.759 250.882 1.00 94.99 107 TYR A N 1
ATOM 1226 C CA . TYR A 1 83 ? 4.517 93.749 250.934 1.00 92.30 107 TYR A CA 1
ATOM 1227 C C . TYR A 1 83 ? 4.000 94.498 252.151 1.00 97.39 107 TYR A C 1
ATOM 1228 O O . TYR A 1 83 ? 2.915 95.086 252.105 1.00 97.68 107 TYR A O 1
ATOM 1246 N N . THR A 1 84 ? 4.771 94.499 253.238 1.00 106.89 108 THR A N 1
ATOM 1247 C CA . THR A 1 84 ? 4.439 95.221 254.461 1.00 113.86 108 THR A CA 1
ATOM 1248 C C . THR A 1 84 ? 4.503 96.736 254.304 1.00 125.34 108 THR A C 1
ATOM 1249 O O . THR A 1 84 ? 4.284 97.444 255.293 1.00 122.08 108 THR A O 1
ATOM 1260 N N . GLU A 1 85 ? 4.791 97.251 253.106 1.00 130.28 109 GLU A N 1
ATOM 1261 C CA . GLU A 1 85 ? 4.849 98.692 252.862 1.00 145.82 109 GLU A CA 1
ATOM 1262 C C . GLU A 1 85 ? 5.918 99.348 253.736 1.00 159.13 109 GLU A C 1
ATOM 1263 O O . GLU A 1 85 ? 5.674 100.342 254.422 1.00 166.52 109 GLU A O 1
ATOM 1275 N N . ASP A 1 86 ? 7.123 98.777 253.715 1.00 156.97 110 ASP A N 1
ATOM 1276 C CA . ASP A 1 86 ? 8.243 99.449 254.362 1.00 187.86 110 A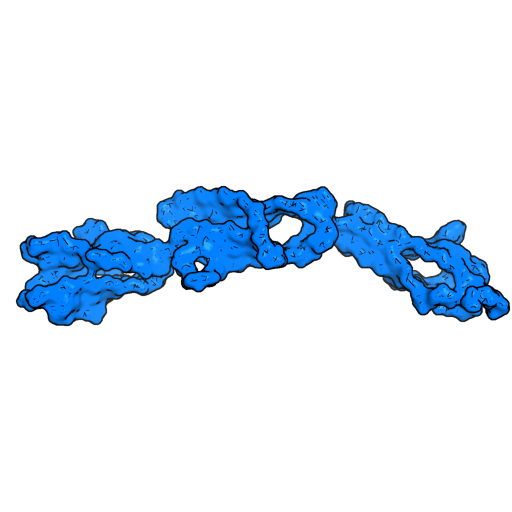SP A CA 1
ATOM 1277 C C . ASP A 1 86 ? 8.454 100.826 253.744 1.00 204.07 110 ASP A C 1
ATOM 1278 O O . ASP A 1 86 ? 8.428 101.847 254.441 1.00 212.15 110 ASP A O 1
ATOM 1283 N N . THR A 1 87 ? 8.637 100.871 252.426 1.00 214.88 111 THR A N 1
ATOM 1284 C CA . THR A 1 87 ? 8.709 102.107 251.660 1.00 211.61 111 THR A CA 1
ATOM 1285 C C . THR A 1 87 ? 8.372 101.786 250.212 1.00 192.81 111 THR A C 1
ATOM 1286 O O . THR A 1 87 ? 8.663 100.690 249.727 1.00 173.61 111 THR A O 1
ATOM 1290 N N . HIS A 1 88 ? 7.760 102.748 249.528 1.00 189.66 112 HIS A N 1
ATOM 1291 C CA . HIS A 1 88 ? 7.629 102.681 248.076 1.00 171.31 112 HIS A CA 1
ATOM 1292 C C . HIS A 1 88 ? 8.935 103.181 247.478 1.00 143.83 112 HIS A C 1
ATOM 1293 O O . HIS A 1 88 ? 9.184 104.386 247.421 1.00 142.63 112 HIS A O 1
ATOM 1300 N N . HIS A 1 89 ? 9.784 102.255 247.045 1.00 123.01 113 HIS A N 1
ATOM 1301 C CA . HIS A 1 89 ? 11.119 102.575 246.560 1.00 113.15 113 HIS A CA 1
ATOM 1302 C C . HIS A 1 89 ? 11.188 102.334 245.056 1.00 100.86 113 HIS A C 1
ATOM 1303 O O . HIS A 1 89 ? 10.870 101.236 244.581 1.00 102.68 113 HIS A O 1
ATOM 1317 N N . GLN A 1 90 ? 11.570 103.372 244.314 1.00 95.07 114 GLN A N 1
ATOM 1318 C CA . GLN A 1 90 ? 11.923 103.229 242.908 1.00 88.22 114 GLN A CA 1
ATOM 1319 C C . GLN A 1 90 ? 13.344 102.685 242.842 1.00 93.30 114 GLN A C 1
ATOM 1320 O O . GLN A 1 90 ? 14.242 103.233 243.479 1.00 110.39 114 GLN A O 1
ATOM 1334 N N . ILE A 1 91 ? 13.550 101.577 242.137 1.00 85.88 115 ILE A N 1
ATOM 1335 C CA . ILE A 1 91 ? 14.883 100.991 242.011 1.00 85.33 115 ILE A CA 1
ATOM 1336 C C . ILE A 1 91 ? 15.482 101.193 240.633 1.00 71.47 115 ILE A C 1
ATOM 1337 O O . ILE A 1 91 ? 16.677 100.912 240.445 1.00 65.85 115 ILE A O 1
ATOM 1353 N N . ALA A 1 92 ? 14.708 101.651 239.661 1.00 68.39 116 ALA A N 1
ATOM 1354 C CA . ALA A 1 92 ? 15.275 101.871 238.347 1.00 70.81 116 ALA A CA 1
ATOM 1355 C C . ALA A 1 92 ? 14.330 102.735 237.534 1.00 62.94 116 ALA A C 1
ATOM 1356 O O . ALA A 1 92 ? 13.125 102.784 237.793 1.00 61.44 116 ALA A O 1
ATOM 1363 N N . THR A 1 93 ? 14.909 103.443 236.575 1.00 60.67 117 THR A N 1
ATOM 1364 C CA . THR A 1 93 ? 14.174 104.089 235.500 1.00 57.89 117 THR A CA 1
ATOM 1365 C C . THR A 1 93 ? 14.735 103.558 234.190 1.00 49.74 117 THR A C 1
ATOM 1366 O O . THR A 1 93 ? 15.950 103.603 233.965 1.00 50.51 117 THR A O 1
ATOM 1377 N N . LEU A 1 94 ? 13.859 103.023 233.351 1.00 48.28 118 LEU A N 1
ATOM 1378 C CA . LEU A 1 94 ? 14.258 102.443 232.081 1.00 47.78 118 LEU A CA 1
ATOM 1379 C C . LEU A 1 94 ? 14.020 103.444 230.957 1.00 46.30 118 LEU A C 1
ATOM 1380 O O . LEU A 1 94 ? 12.948 104.054 230.873 1.00 41.39 118 LEU A O 1
ATOM 1396 N N . THR A 1 95 ? 15.024 103.603 230.103 1.00 45.19 119 THR A N 1
ATOM 1397 C CA . THR A 1 95 ? 14.940 104.418 228.902 1.00 48.69 119 THR A CA 1
ATOM 1398 C C . THR A 1 95 ? 15.273 103.546 227.704 1.00 42.67 119 THR A C 1
ATOM 1399 O O . THR A 1 95 ? 16.290 102.843 227.708 1.00 42.82 119 THR A O 1
ATOM 1410 N N . VAL A 1 96 ? 14.428 103.602 226.678 1.00 43.43 120 VAL A N 1
ATOM 1411 C CA . VAL A 1 96 ? 14.596 102.807 225.470 1.00 41.19 120 VAL A CA 1
ATOM 1412 C C . VAL A 1 96 ? 15.018 103.728 224.334 1.00 42.13 120 VAL A C 1
ATOM 1413 O O . VAL A 1 96 ? 14.367 104.745 224.080 1.00 41.01 120 VAL A O 1
ATOM 1426 N N . LEU A 1 97 ? 16.089 103.366 223.642 1.00 42.78 121 LEU A N 1
ATOM 1427 C CA . LEU A 1 97 ? 16.629 104.177 222.564 1.00 43.38 121 LEU A CA 1
ATOM 1428 C C . LEU A 1 97 ? 16.350 103.534 221.209 1.00 44.14 121 LEU A C 1
ATOM 1429 O O . LEU A 1 97 ? 16.089 102.333 221.108 1.00 42.29 121 LEU A O 1
ATOM 1445 N N . VAL A 1 98 ? 16.413 104.357 220.158 1.00 42.64 122 VAL A N 1
ATOM 1446 C CA . VAL A 1 98 ? 16.209 103.902 218.785 1.00 37.06 122 VAL A CA 1
ATOM 1447 C C . VAL A 1 98 ? 17.294 104.527 217.919 1.00 39.12 122 VAL A C 1
ATOM 1448 O O . VAL A 1 98 ? 17.345 105.754 217.776 1.00 39.16 122 VAL A O 1
ATOM 1461 N N . ALA A 1 99 ? 18.149 103.688 217.337 1.00 30.80 123 ALA A N 1
ATOM 1462 C CA . ALA A 1 99 ? 19.215 104.146 216.464 1.00 40.63 123 ALA A CA 1
ATOM 1463 C C . ALA A 1 99 ? 18.658 104.457 215.076 1.00 36.68 123 ALA A C 1
ATOM 1464 O O . ALA A 1 99 ? 17.685 103.841 214.638 1.00 35.20 123 ALA A O 1
ATOM 1471 N N . PRO A 1 100 ? 19.240 105.416 214.371 1.00 35.83 124 PRO A N 1
ATOM 1472 C CA . PRO A 1 100 ? 18.792 105.668 212.996 1.00 38.46 124 PRO A CA 1
ATOM 1473 C C . PRO A 1 100 ? 19.155 104.518 212.076 1.00 35.06 124 PRO A C 1
ATOM 1474 O O . PRO A 1 100 ? 20.202 103.888 212.232 1.00 39.43 124 PRO A O 1
ATOM 1485 N N . GLU A 1 101 ? 18.277 104.247 211.111 1.00 44.18 125 GLU A N 1
ATOM 1486 C CA . GLU A 1 101 ? 18.672 103.480 209.936 1.00 43.37 125 GLU A CA 1
ATOM 1487 C C . GLU A 1 101 ? 19.619 104.322 209.080 1.00 38.01 125 GLU A C 1
ATOM 1488 O O . GLU A 1 101 ? 19.833 105.512 209.332 1.00 35.66 125 GLU A O 1
ATOM 1500 N N . ASN A 1 102 ? 20.192 103.698 208.058 1.00 40.33 126 ASN A N 1
ATOM 1501 C CA . ASN A 1 102 ? 20.937 104.460 207.069 1.00 43.06 126 ASN A CA 1
ATOM 1502 C C . ASN A 1 102 ? 19.989 105.481 206.447 1.00 30.90 126 ASN A C 1
ATOM 1503 O O . ASN A 1 102 ? 18.843 105.143 206.144 1.00 34.09 126 ASN A O 1
ATOM 1514 N N . PRO A 1 103 ? 20.390 106.732 206.299 1.00 31.22 127 PRO A N 1
ATOM 1515 C CA . PRO A 1 103 ? 19.434 107.741 205.830 1.00 35.90 127 PRO A CA 1
ATOM 1516 C C . PRO A 1 103 ? 19.032 107.517 204.375 1.00 32.42 127 PRO A C 1
ATOM 1517 O O . PRO A 1 103 ? 19.776 106.935 203.579 1.00 30.02 127 PRO A O 1
ATOM 1528 N N . VAL A 1 104 ? 17.834 107.992 204.038 1.00 32.17 128 VAL A N 1
ATOM 1529 C CA . VAL A 1 104 ? 17.336 107.978 202.663 1.00 28.77 128 VAL A CA 1
ATOM 1530 C C . VAL A 1 104 ? 17.694 109.300 202.000 1.00 30.29 128 VAL A C 1
ATOM 1531 O O . VAL A 1 104 ? 17.308 110.366 202.488 1.00 26.29 128 VAL A O 1
ATOM 1544 N N . VAL A 1 105 ? 18.388 109.235 200.863 1.00 24.46 129 VAL A N 1
ATOM 1545 C CA . VAL A 1 105 ? 18.830 110.421 200.135 1.00 26.01 129 VAL A CA 1
ATOM 1546 C C . VAL A 1 105 ? 18.116 110.462 198.791 1.00 32.83 129 VAL A C 1
ATOM 1547 O O . VAL A 1 105 ? 17.970 109.430 198.124 1.00 29.32 129 VAL A O 1
ATOM 1560 N N . GLU A 1 106 ? 17.621 111.649 198.423 1.00 29.62 130 GLU A N 1
ATOM 1561 C CA . GLU A 1 106 ? 16.938 111.848 197.155 1.00 28.22 130 GLU A CA 1
ATOM 1562 C C . GLU A 1 106 ? 17.420 113.155 196.554 1.00 28.87 130 GLU A C 1
ATOM 1563 O O . GLU A 1 106 ? 18.022 113.984 197.236 1.00 25.28 130 GLU A O 1
ATOM 1575 N N . VAL A 1 107 ? 17.128 113.333 195.270 1.00 25.25 131 VAL A N 1
ATOM 1576 C CA . VAL A 1 107 ? 17.469 114.540 194.535 1.00 27.52 131 VAL A CA 1
ATOM 1577 C C . VAL A 1 107 ? 16.181 115.136 193.991 1.00 26.36 131 VAL A C 1
ATOM 1578 O O . VAL A 1 107 ? 15.250 114.408 193.634 1.00 21.83 131 VAL A O 1
ATOM 1591 N N . ARG A 1 108 ? 16.123 116.462 193.935 1.00 24.09 132 ARG A N 1
ATOM 1592 C CA . ARG A 1 108 ? 14.900 117.108 193.485 1.00 22.66 132 ARG A CA 1
ATOM 1593 C C . ARG A 1 108 ? 14.612 116.788 192.025 1.00 24.87 132 ARG A C 1
ATOM 1594 O O . ARG A 1 108 ? 13.461 116.534 191.652 1.00 22.32 132 ARG A O 1
ATOM 1615 N N . GLU A 1 109 ? 15.637 116.832 191.179 1.00 23.09 133 GLU A N 1
ATOM 1616 C CA . GLU A 1 109 ? 15.462 116.787 189.736 1.00 25.06 133 GLU A CA 1
ATOM 1617 C C . GLU A 1 109 ? 16.833 116.622 189.094 1.00 27.90 133 GLU A C 1
ATOM 1618 O O . GLU A 1 109 ? 17.869 116.828 189.730 1.00 22.34 133 GLU A O 1
ATOM 1630 N N . GLN A 1 110 ? 16.818 116.286 187.806 1.00 27.53 134 GLN A N 1
ATOM 1631 C CA . GLN A 1 110 ? 18.053 116.119 187.043 1.00 29.24 134 GLN A CA 1
ATOM 1632 C C . GLN A 1 110 ? 18.894 117.386 187.138 1.00 22.88 134 GLN A C 1
ATOM 1633 O O . GLN A 1 110 ? 18.423 118.483 186.833 1.00 23.62 134 GLN A O 1
ATOM 1647 N N . ALA A 1 111 ? 20.123 117.249 187.595 1.00 27.33 135 ALA A N 1
ATOM 1648 C CA . ALA A 1 111 ? 21.008 118.400 187.695 1.00 26.55 135 ALA A CA 1
ATOM 1649 C C . ALA A 1 111 ? 21.671 118.640 186.355 1.00 24.53 135 ALA A C 1
ATOM 1650 O O . ALA A 1 111 ? 22.008 117.689 185.639 1.00 23.97 135 ALA A O 1
ATOM 1657 N N . VAL A 1 112 ? 21.855 119.915 186.020 1.00 27.33 136 VAL A N 1
ATOM 1658 C CA . VAL A 1 112 ? 22.461 120.329 184.762 1.00 29.41 136 VAL A CA 1
ATOM 1659 C C . VAL A 1 112 ? 23.530 121.362 185.073 1.00 27.80 136 VAL A C 1
ATOM 1660 O O . VAL A 1 112 ? 23.308 122.253 185.898 1.00 29.08 136 VAL A O 1
ATOM 1673 N N . GLU A 1 113 ? 24.681 121.249 184.403 1.00 26.48 137 GLU A N 1
ATOM 1674 C CA . GLU A 1 113 ? 25.764 122.214 184.565 1.00 28.34 137 GLU A CA 1
ATOM 1675 C C . GLU A 1 113 ? 25.230 123.631 184.457 1.00 25.28 137 GLU A C 1
ATOM 1676 O O . GLU A 1 113 ? 24.404 123.933 183.603 1.00 29.86 137 GLU A O 1
ATOM 1688 N N . GLY A 1 114 ? 25.693 124.504 185.343 1.00 27.56 138 GLY A N 1
ATOM 1689 C CA . GLY A 1 114 ? 25.194 125.853 185.389 1.00 27.70 138 GLY A CA 1
ATOM 1690 C C . GLY A 1 114 ? 24.023 126.044 186.331 1.00 36.93 138 GLY A C 1
ATOM 1691 O O . GLY A 1 114 ? 23.760 127.172 186.753 1.00 33.47 138 GLY A O 1
ATOM 1695 N N . GLY A 1 115 ? 23.332 124.967 186.685 1.00 27.67 139 GLY A N 1
ATOM 1696 C CA . GLY A 1 115 ? 22.196 125.012 187.570 1.00 29.24 139 GLY A CA 1
ATOM 1697 C C . GLY A 1 115 ? 22.565 124.510 188.948 1.00 30.87 139 GLY A C 1
ATOM 1698 O O . GLY A 1 115 ? 23.736 124.467 189.335 1.00 29.65 139 GLY A O 1
ATOM 1702 N N . GLU A 1 116 ? 21.560 124.092 189.687 1.00 32.37 140 GLU A N 1
ATOM 1703 C CA . GLU A 1 116 ? 21.756 123.629 191.048 1.00 34.11 140 GLU A CA 1
ATOM 1704 C C . GLU A 1 116 ? 21.361 122.169 191.165 1.00 32.17 140 GLU A C 1
ATOM 1705 O O . GLU A 1 116 ? 20.553 121.666 190.380 1.00 34.72 140 GLU A O 1
ATOM 1717 N N . VAL A 1 117 ? 21.976 121.488 192.128 1.00 28.84 141 VAL A N 1
ATOM 1718 C CA . VAL A 1 117 ? 21.507 120.205 192.614 1.00 25.23 141 VAL A CA 1
ATOM 1719 C C . VAL A 1 117 ? 20.916 120.451 193.998 1.00 31.90 141 VAL A C 1
ATOM 1720 O O . VAL A 1 117 ? 21.432 121.273 194.761 1.00 25.60 141 VAL A O 1
ATOM 1733 N N . GLU A 1 118 ? 19.801 119.784 194.293 1.00 30.22 142 GLU A N 1
ATOM 1734 C CA . GLU A 1 118 ? 19.108 119.913 195.566 1.00 26.64 142 GLU A CA 1
ATOM 1735 C C . GLU A 1 118 ? 18.828 118.515 196.087 1.00 27.20 142 GLU A C 1
ATOM 1736 O O . GLU A 1 118 ? 18.124 117.732 195.436 1.00 23.34 142 GLU A O 1
ATOM 1748 N N . LEU A 1 119 ? 19.393 118.207 197.253 1.00 24.16 143 LEU A N 1
ATOM 1749 C CA . LEU A 1 119 ? 19.321 116.891 197.856 1.00 24.94 143 LEU A CA 1
ATOM 1750 C C . LEU A 1 119 ? 18.579 116.960 199.185 1.00 27.96 143 LEU A C 1
ATOM 1751 O O . LEU A 1 119 ? 18.688 117.938 199.920 1.00 25.99 143 LEU A O 1
ATOM 1767 N N . SER A 1 120 ? 17.860 115.890 199.505 1.00 26.27 144 SER A N 1
ATOM 1768 C CA . SER A 1 120 ? 17.303 115.692 200.831 1.00 25.29 144 SER A CA 1
ATOM 1769 C C . SER A 1 120 ? 17.877 114.429 201.447 1.00 27.65 144 SER A C 1
ATOM 1770 O O . SER A 1 120 ? 18.305 113.507 200.741 1.00 28.18 144 SER A O 1
ATOM 1778 N N . CYS A 1 121 ? 17.871 114.418 202.784 1.00 27.92 145 CYS A N 1
ATOM 1779 C CA . CYS A 1 121 ? 18.310 113.296 203.595 1.00 26.29 145 CYS A CA 1
ATOM 1780 C C . CYS A 1 121 ? 17.328 113.128 204.738 1.00 27.14 145 CYS A C 1
ATOM 1781 O O . CYS A 1 121 ? 17.058 114.090 205.462 1.00 26.40 145 CYS A O 1
ATOM 1788 N N . LEU A 1 122 ? 16.811 111.914 204.913 1.00 24.07 146 LEU A N 1
ATOM 1789 C CA . LEU A 1 122 ? 15.766 111.655 205.893 1.00 26.12 146 LEU A CA 1
ATOM 1790 C C . LEU A 1 122 ? 16.075 110.428 206.743 1.00 27.75 146 LEU A C 1
ATOM 1791 O O . LEU A 1 122 ? 16.518 109.394 206.239 1.00 27.86 146 LEU A O 1
ATOM 1807 N N . VAL A 1 123 ? 15.822 110.558 208.039 1.00 29.11 147 VAL A N 1
ATOM 1808 C CA . VAL A 1 123 ? 15.791 109.431 208.964 1.00 27.34 147 VAL A CA 1
ATOM 1809 C C . VAL A 1 123 ? 14.385 109.386 209.544 1.00 26.21 147 VAL A C 1
ATOM 1810 O O . VAL A 1 123 ? 13.976 110.327 210.234 1.00 25.94 147 VAL A O 1
ATOM 1823 N N . PRO A 1 124 ? 13.591 108.355 209.260 1.00 27.02 148 PRO A N 1
ATOM 1824 C CA . PRO A 1 124 ? 12.176 108.397 209.670 1.00 28.68 148 PRO A CA 1
ATOM 1825 C C . PRO A 1 124 ? 11.952 108.158 211.146 1.00 32.12 148 PRO A C 1
ATOM 1826 O O . PRO A 1 124 ? 10.906 108.571 211.659 1.00 28.98 148 PRO A O 1
ATOM 1837 N N . ARG A 1 125 ? 12.900 107.539 211.847 1.00 32.43 149 ARG A N 1
ATOM 1838 C CA . ARG A 1 125 ? 12.661 107.061 213.207 1.00 34.85 149 ARG A CA 1
ATOM 1839 C C . ARG A 1 125 ? 13.967 107.028 213.972 1.00 30.87 149 ARG A C 1
ATOM 1840 O O . ARG A 1 125 ? 14.889 106.309 213.576 1.00 39.38 149 ARG A O 1
ATOM 1861 N N . SER A 1 126 ? 14.038 107.784 215.068 1.00 31.50 150 SER A N 1
ATOM 1862 C CA . SER A 1 126 ? 15.201 107.737 215.941 1.00 33.96 150 SER A CA 1
ATOM 1863 C C . SER A 1 126 ? 14.823 108.295 217.308 1.00 41.20 150 SER A C 1
ATOM 1864 O O . SER A 1 126 ? 13.872 109.070 217.451 1.00 38.05 150 SER A O 1
ATOM 1872 N N . ARG A 1 127 ? 15.603 107.904 218.306 1.00 36.51 151 ARG A N 1
ATOM 1873 C CA . ARG A 1 127 ? 15.382 108.335 219.686 1.00 36.35 151 ARG A CA 1
ATOM 1874 C C . ARG A 1 127 ? 16.692 108.186 220.464 1.00 34.17 151 ARG A C 1
ATOM 1875 O O . ARG A 1 127 ? 17.212 107.072 220.588 1.00 33.01 151 ARG A O 1
ATOM 1896 N N . PRO A 1 128 ? 17.276 109.308 220.927 1.00 33.58 152 PRO A N 1
ATOM 1897 C CA . PRO A 1 128 ? 16.871 110.702 220.697 1.00 31.38 152 PRO A CA 1
ATOM 1898 C C . PRO A 1 128 ? 17.040 111.117 219.228 1.00 37.15 152 PRO A C 1
ATOM 1899 O O . PRO A 1 128 ? 17.611 110.353 218.443 1.00 32.10 152 PRO A O 1
ATOM 1910 N N . ALA A 1 129 ? 16.535 112.300 218.879 1.00 33.17 153 ALA A N 1
ATOM 1911 C CA . ALA A 1 129 ? 16.554 112.765 217.497 1.00 36.57 153 ALA A CA 1
ATOM 1912 C C . ALA A 1 129 ? 17.955 112.680 216.912 1.00 34.36 153 ALA A C 1
ATOM 1913 O O . ALA A 1 129 ? 18.913 113.227 217.463 1.00 36.01 153 ALA A O 1
ATOM 1920 N N . ALA A 1 130 ? 18.066 111.994 215.785 1.00 33.41 154 ALA A N 1
ATOM 1921 C CA . ALA A 1 130 ? 19.339 111.907 215.089 1.00 37.39 154 ALA A CA 1
ATOM 1922 C C . ALA A 1 130 ? 19.785 113.279 214.597 1.00 33.18 154 ALA A C 1
ATOM 1923 O O . ALA A 1 130 ? 18.973 114.163 214.311 1.00 32.82 154 ALA A O 1
ATOM 1930 N N . VAL A 1 131 ? 21.100 113.434 214.478 1.00 32.98 155 VAL A N 1
ATOM 1931 C CA . VAL A 1 131 ? 21.720 114.602 213.876 1.00 37.62 155 VAL A CA 1
ATOM 1932 C C . VAL A 1 131 ? 22.207 114.204 212.490 1.00 34.83 155 VAL A C 1
ATOM 1933 O O . VAL A 1 131 ? 22.821 113.143 212.322 1.00 31.89 155 VAL A O 1
ATOM 1946 N N . LEU A 1 132 ? 21.943 115.053 211.503 1.00 33.29 156 LEU A N 1
ATOM 1947 C CA . LEU A 1 132 ? 22.283 114.771 210.111 1.00 32.36 156 LEU A CA 1
ATOM 1948 C C . LEU A 1 132 ? 23.371 115.721 209.644 1.00 29.95 156 LEU A C 1
ATOM 1949 O O . LEU A 1 132 ? 23.250 116.937 209.815 1.00 33.04 156 LEU A O 1
ATOM 1965 N N . ARG A 1 133 ? 24.411 115.169 209.025 1.00 32.99 157 ARG A N 1
ATOM 1966 C CA . ARG A 1 133 ? 25.525 115.952 208.514 1.00 33.04 157 ARG A CA 1
ATOM 1967 C C . ARG A 1 133 ? 25.857 115.533 207.088 1.00 30.68 157 ARG A C 1
ATOM 1968 O O . ARG A 1 133 ? 25.785 114.345 206.743 1.00 29.90 157 ARG A O 1
ATOM 1989 N N . TRP A 1 134 ? 26.218 116.524 206.272 1.00 32.92 158 TRP A N 1
ATOM 1990 C CA . TRP A 1 134 ? 26.494 116.351 204.851 1.00 33.74 158 TRP A CA 1
ATOM 1991 C C . TRP A 1 134 ? 27.991 116.495 204.601 1.00 37.51 158 TRP A C 1
ATOM 1992 O O . TRP A 1 134 ? 28.610 117.442 205.095 1.00 33.77 158 TRP A O 1
ATOM 2013 N N . TYR A 1 135 ? 28.564 115.583 203.809 1.00 34.56 159 TYR A N 1
ATOM 2014 C CA . TYR A 1 135 ? 29.980 115.654 203.472 1.00 36.92 159 TYR A CA 1
ATOM 2015 C C . TYR A 1 135 ? 30.199 115.502 201.976 1.00 36.98 159 TYR A C 1
ATOM 2016 O O . TYR A 1 135 ? 29.486 114.761 201.288 1.00 32.82 159 TYR A O 1
ATOM 2034 N N . ARG A 1 136 ? 31.217 116.214 201.494 1.00 41.99 160 ARG A N 1
ATOM 2035 C CA . ARG A 1 136 ? 31.744 116.075 200.141 1.00 45.65 160 ARG A CA 1
ATOM 2036 C C . ARG A 1 136 ? 33.260 116.170 200.223 1.00 47.10 160 ARG A C 1
ATOM 2037 O O . ARG A 1 136 ? 33.784 117.226 200.582 1.00 40.92 160 ARG A O 1
ATOM 2058 N N . ASP A 1 137 ? 33.963 115.090 199.893 1.00 44.10 161 ASP A N 1
ATOM 2059 C CA . ASP A 1 137 ? 35.426 115.115 199.843 1.00 58.87 161 ASP A CA 1
ATOM 2060 C C . ASP A 1 137 ? 36.018 115.534 201.186 1.00 58.44 161 ASP A C 1
ATOM 2061 O O . ASP A 1 137 ? 36.867 116.425 201.264 1.00 56.31 161 ASP A O 1
ATOM 2070 N N . ARG A 1 138 ? 35.535 114.902 202.254 1.00 56.03 162 ARG A N 1
ATOM 2071 C CA . ARG A 1 138 ? 36.026 115.144 203.607 1.00 62.06 162 ARG A CA 1
ATOM 2072 C C . ARG A 1 138 ? 35.568 116.473 204.192 1.00 55.01 162 ARG A C 1
ATOM 2073 O O . ARG A 1 138 ? 35.767 116.710 205.387 1.00 64.48 162 ARG A O 1
ATOM 2094 N N . LYS A 1 139 ? 34.966 117.345 203.388 1.00 46.83 163 LYS A N 1
ATOM 2095 C CA . LYS A 1 139 ? 34.557 118.665 203.849 1.00 48.00 163 LYS A CA 1
ATOM 2096 C C . LYS A 1 139 ? 33.057 118.688 204.125 1.00 49.67 163 LYS A C 1
ATOM 2097 O O . LYS A 1 139 ? 32.258 118.212 203.310 1.00 40.40 163 LYS A O 1
ATOM 2116 N N . GLU A 1 140 ? 32.679 119.252 205.267 1.00 42.34 164 GLU A N 1
ATOM 2117 C CA . GLU A 1 140 ? 31.281 119.294 205.655 1.00 39.91 164 GLU A CA 1
ATOM 2118 C C . GLU A 1 140 ? 30.567 120.414 204.921 1.00 39.57 164 GLU A C 1
ATOM 2119 O O . GLU A 1 140 ? 31.064 121.537 204.831 1.00 40.13 164 GLU A O 1
ATOM 2131 N N . LEU A 1 141 ? 29.388 120.096 204.405 1.00 33.67 165 LEU A N 1
ATOM 2132 C CA . LEU A 1 141 ? 28.515 121.082 203.803 1.00 38.35 165 LEU A CA 1
ATOM 2133 C C . LEU A 1 141 ? 27.526 121.588 204.843 1.00 39.57 165 LEU A C 1
ATOM 2134 O O . LEU A 1 141 ? 27.085 120.851 205.730 1.00 41.68 165 LEU A O 1
ATOM 2150 N N . LYS A 1 142 ? 27.177 122.859 204.725 1.00 41.48 166 LYS A N 1
ATOM 2151 C CA . LYS A 1 142 ? 26.168 123.463 205.577 1.00 42.88 166 LYS A CA 1
ATOM 2152 C C . LYS A 1 142 ? 24.806 123.203 204.952 1.00 43.14 166 LYS A C 1
ATOM 2153 O O . LYS A 1 142 ? 24.528 123.664 203.838 1.00 41.21 166 LYS A O 1
ATOM 2172 N N . GLY A 1 143 ? 23.975 122.431 205.650 1.00 36.38 167 GLY A N 1
ATOM 2173 C CA . GLY A 1 143 ? 22.611 122.197 205.244 1.00 40.99 167 GLY A CA 1
ATOM 2174 C C . GLY A 1 143 ? 21.618 122.839 206.198 1.00 39.53 167 GLY A C 1
ATOM 2175 O O . GLY A 1 143 ? 21.963 123.524 207.150 1.00 37.98 167 GLY A O 1
ATOM 2179 N N . VAL A 1 144 ? 20.353 122.575 205.914 1.00 31.27 168 VAL A N 1
ATOM 2180 C CA . VAL A 1 144 ? 19.226 123.077 206.680 1.00 29.02 168 VAL A CA 1
ATOM 2181 C C . VAL A 1 144 ? 18.384 121.868 207.087 1.00 32.74 168 VAL A C 1
ATOM 2182 O O . VAL A 1 144 ? 18.144 120.977 206.264 1.00 23.15 168 VAL A O 1
ATOM 2195 N N . SER A 1 145 ? 17.946 121.828 208.354 1.00 26.48 169 SER A N 1
ATOM 2196 C CA . SER A 1 145 ? 17.318 120.644 208.954 1.00 29.00 169 SER A CA 1
ATOM 2197 C C . SER A 1 145 ? 16.029 120.985 209.682 1.00 27.97 169 SER A C 1
ATOM 2198 O O . SER A 1 145 ? 15.810 122.107 210.127 1.00 27.96 169 SER A O 1
ATOM 2206 N N . SER A 1 146 ? 15.213 119.958 209.868 1.00 24.56 170 SER A N 1
ATOM 2207 C CA . SER A 1 146 ? 14.005 120.058 210.666 1.00 20.61 170 SER A CA 1
ATOM 2208 C C . SER A 1 146 ? 13.699 118.667 211.206 1.00 26.88 170 SER A C 1
ATOM 2209 O O . SER A 1 146 ? 14.209 117.659 210.715 1.00 25.95 170 SER A O 1
ATOM 2217 N N . GLY A 1 147 ? 12.886 118.618 212.241 1.00 26.58 171 GLY A N 1
ATOM 2218 C CA . GLY A 1 147 ? 12.469 117.328 212.757 1.00 30.56 171 GLY A CA 1
ATOM 2219 C C . GLY A 1 147 ? 11.314 117.518 213.706 1.00 30.32 171 GLY A C 1
ATOM 2220 O O . GLY A 1 147 ? 10.980 118.635 214.098 1.00 29.96 171 GLY A O 1
ATOM 2224 N N . GLN A 1 148 ? 10.701 116.403 214.069 1.00 31.04 172 GLN A N 1
ATOM 2225 C CA . GLN A 1 148 ? 9.582 116.445 214.987 1.00 28.40 172 GLN A CA 1
ATOM 2226 C C . GLN A 1 148 ? 9.434 115.096 215.670 1.00 30.97 172 GLN A C 1
ATOM 2227 O O . GLN A 1 148 ? 9.853 114.058 215.143 1.00 34.06 172 GLN A O 1
ATOM 2241 N N . GLU A 1 149 ? 8.799 115.128 216.835 1.00 31.49 173 GLU A N 1
ATOM 2242 C CA . GLU A 1 149 ? 8.543 113.928 217.611 1.00 33.98 173 GLU A CA 1
ATOM 2243 C C . GLU A 1 149 ? 7.170 113.378 217.260 1.00 33.06 173 GLU A C 1
ATOM 2244 O O . GLU A 1 149 ? 6.174 114.105 217.289 1.00 33.78 173 GLU A O 1
ATOM 2256 N N . ASN A 1 150 ? 7.132 112.086 216.953 1.00 32.10 174 ASN A N 1
ATOM 2257 C CA . ASN A 1 150 ? 5.924 111.338 216.608 1.00 35.84 174 ASN A CA 1
ATOM 2258 C C . ASN A 1 150 ? 5.737 110.265 217.683 1.00 35.39 174 ASN A C 1
ATOM 2259 O O . ASN A 1 150 ? 6.185 109.127 217.536 1.00 37.00 174 ASN A O 1
ATOM 2270 N N . GLY A 1 151 ? 5.077 110.630 218.769 1.00 37.50 175 GLY A N 1
ATOM 2271 C CA . GLY A 1 151 ? 5.005 109.756 219.920 1.00 38.85 175 GLY A CA 1
ATOM 2272 C C . GLY A 1 151 ? 6.277 109.877 220.724 1.00 40.81 175 GLY A C 1
ATOM 2273 O O . GLY A 1 151 ? 6.568 110.939 221.281 1.00 43.78 175 GLY A O 1
ATOM 2277 N N . LYS A 1 152 ? 7.073 108.814 220.755 1.00 37.45 176 LYS A N 1
ATOM 2278 C CA . LYS A 1 152 ? 8.365 108.864 221.417 1.00 45.40 176 LYS A CA 1
ATOM 2279 C C . LYS A 1 152 ? 9.551 108.884 220.465 1.00 43.53 176 LYS A C 1
ATOM 2280 O O . LYS A 1 152 ? 10.682 109.056 220.933 1.00 41.32 176 LYS A O 1
ATOM 2299 N N . VAL A 1 153 ? 9.335 108.732 219.159 1.00 37.21 177 VAL A N 1
ATOM 2300 C CA . VAL A 1 153 ? 10.421 108.693 218.186 1.00 37.54 177 VAL A CA 1
ATOM 2301 C C . VAL A 1 153 ? 10.372 109.949 217.323 1.00 36.40 177 VAL A C 1
ATOM 2302 O O . VAL A 1 153 ? 9.316 110.551 217.116 1.00 36.48 177 VAL A O 1
ATOM 2315 N N . TRP A 1 154 ? 11.534 110.343 216.816 1.00 35.83 178 TRP A N 1
ATOM 2316 C CA . TRP A 1 154 ? 11.674 111.544 216.004 1.00 34.23 178 TRP A CA 1
ATOM 2317 C C . TRP A 1 154 ? 11.935 111.186 214.548 1.00 34.55 178 TRP A C 1
ATOM 2318 O O . TRP A 1 154 ? 12.677 110.246 214.251 1.00 33.18 178 TRP A O 1
ATOM 2339 N N . SER A 1 155 ? 11.323 111.948 213.648 1.00 27.72 179 SER A N 1
ATOM 2340 C CA . SER A 1 155 ? 11.680 111.945 212.240 1.00 32.18 179 SER A CA 1
ATOM 2341 C C . SER A 1 155 ? 12.457 113.224 211.981 1.00 30.17 179 SER A C 1
ATOM 2342 O O . SER A 1 155 ? 12.053 114.300 212.440 1.00 26.85 179 SER A O 1
ATOM 2350 N N . VAL A 1 156 ? 13.582 113.097 211.283 1.00 25.57 180 VAL A N 1
ATOM 2351 C CA . VAL A 1 156 ? 14.492 114.207 211.041 1.00 28.00 180 VAL A CA 1
ATOM 2352 C C . VAL A 1 156 ? 14.843 114.251 209.560 1.00 29.02 180 VAL A C 1
ATOM 2353 O O . VAL A 1 156 ? 15.093 113.210 208.939 1.00 30.21 180 VAL A O 1
ATOM 2366 N N . ALA A 1 157 ? 14.862 115.455 208.994 1.00 25.73 181 ALA A N 1
ATOM 2367 C CA . ALA A 1 157 ? 15.212 115.647 207.593 1.00 29.49 181 ALA A CA 1
ATOM 2368 C C . ALA A 1 157 ? 16.167 116.823 207.446 1.00 27.95 181 ALA A C 1
ATOM 2369 O O . ALA A 1 157 ? 16.157 117.760 208.247 1.00 27.01 181 ALA A O 1
ATOM 2376 N N . SER A 1 158 ? 16.991 116.754 206.401 1.00 23.66 182 SER A N 1
ATOM 2377 C CA . SER A 1 158 ? 17.955 117.790 206.077 1.00 24.29 182 SER A CA 1
ATOM 2378 C C . SER A 1 158 ? 18.038 117.933 204.565 1.00 27.34 182 SER A C 1
ATOM 2379 O O . SER A 1 158 ? 17.711 117.014 203.808 1.00 27.28 182 SER A O 1
ATOM 2387 N N . THR A 1 159 ? 18.482 119.103 204.129 1.00 25.32 183 THR A N 1
ATOM 2388 C CA . THR A 1 159 ? 18.593 119.374 202.708 1.00 25.30 183 THR A CA 1
ATOM 2389 C C . THR A 1 159 ? 19.782 120.282 202.465 1.00 26.72 183 THR A C 1
ATOM 2390 O O . THR A 1 159 ? 20.148 121.109 203.304 1.00 26.29 183 THR A O 1
ATOM 2401 N N . VAL A 1 160 ? 20.364 120.126 201.290 1.00 27.01 184 VAL A N 1
ATOM 2402 C CA . VAL A 1 160 ? 21.499 120.924 200.865 1.00 28.59 184 VAL A CA 1
ATOM 2403 C C . VAL A 1 160 ? 21.289 121.251 199.392 1.00 30.51 184 VAL A C 1
ATOM 2404 O O . VAL A 1 160 ? 20.648 120.497 198.651 1.00 28.12 184 VAL A O 1
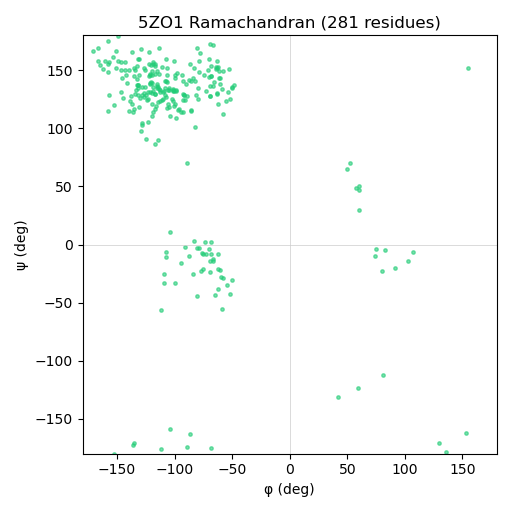ATOM 2417 N N . ARG A 1 161 ? 21.808 122.403 198.976 1.00 28.71 185 ARG A N 1
ATOM 2418 C CA . ARG A 1 161 ? 21.601 122.897 197.621 1.00 29.55 185 ARG A CA 1
ATOM 2419 C C . ARG A 1 161 ? 22.864 123.645 197.205 1.00 33.20 185 ARG A C 1
ATOM 2420 O O . ARG A 1 161 ? 23.379 124.451 197.986 1.00 32.26 185 ARG A O 1
ATOM 2441 N N . PHE A 1 162 ? 23.395 123.344 196.013 1.00 26.99 186 PHE A N 1
ATOM 2442 C CA . PHE A 1 162 ? 24.593 124.034 195.543 1.00 31.16 186 PHE A CA 1
ATOM 2443 C C . PHE A 1 162 ? 24.708 123.947 194.026 1.00 29.77 186 PHE A C 1
ATOM 2444 O O . PHE A 1 162 ? 24.184 123.018 193.394 1.00 32.17 186 PHE A O 1
ATOM 2461 N N . ARG A 1 163 ? 25.414 124.929 193.459 1.00 33.72 187 ARG A N 1
ATOM 2462 C CA . ARG A 1 163 ? 25.694 124.972 192.025 1.00 33.44 187 ARG A CA 1
ATOM 2463 C C . ARG A 1 163 ? 26.642 123.854 191.620 1.00 29.73 187 ARG A C 1
ATOM 2464 O O . ARG A 1 163 ? 27.541 123.468 192.369 1.00 29.64 187 ARG A O 1
ATOM 2485 N N . VAL A 1 164 ? 26.434 123.332 190.413 1.00 28.18 188 VAL A N 1
ATOM 2486 C CA . VAL A 1 164 ? 27.253 122.251 189.883 1.00 31.28 188 VAL A CA 1
ATOM 2487 C C . VAL A 1 164 ? 27.678 122.589 188.462 1.00 29.47 188 VAL A C 1
ATOM 2488 O O . VAL A 1 164 ? 26.996 123.325 187.746 1.00 26.64 188 VAL A O 1
ATOM 2501 N N . ASP A 1 165 ? 28.813 122.031 188.055 1.00 30.02 189 ASP A N 1
ATOM 2502 C CA . ASP A 1 165 ? 29.168 121.982 186.644 1.00 32.10 189 ASP A CA 1
ATOM 2503 C C . ASP A 1 165 ? 29.697 120.594 186.328 1.00 27.43 189 ASP A C 1
ATOM 2504 O O . ASP A 1 165 ? 29.635 119.703 187.181 1.00 29.37 189 ASP A O 1
ATOM 2513 N N . ARG A 1 166 ? 30.220 120.397 185.115 1.00 30.08 190 ARG A N 1
ATOM 2514 C CA . ARG A 1 166 ? 30.588 119.055 184.662 1.00 31.51 190 ARG A CA 1
ATOM 2515 C C . ARG A 1 166 ? 31.629 118.398 185.563 1.00 26.36 190 ARG A C 1
ATOM 2516 O O . ARG A 1 166 ? 31.665 117.167 185.658 1.00 30.47 190 ARG A O 1
ATOM 2537 N N . LYS A 1 167 ? 32.480 119.185 186.229 1.00 28.47 191 LYS A N 1
ATOM 2538 C CA . LYS A 1 167 ? 33.466 118.614 187.155 1.00 36.02 191 LYS A CA 1
ATOM 2539 C C . LYS A 1 167 ? 32.818 117.844 188.309 1.00 36.19 191 LYS A C 1
ATOM 2540 O O . LYS A 1 167 ? 33.480 117.010 188.935 1.00 33.57 191 LYS A O 1
ATOM 2559 N N . ASP A 1 168 ? 31.555 118.120 188.624 1.00 32.24 192 ASP A N 1
ATOM 2560 C CA . ASP A 1 168 ? 30.863 117.457 189.723 1.00 31.35 192 ASP A CA 1
ATOM 2561 C C . ASP A 1 168 ? 30.191 116.159 189.312 1.00 30.52 192 ASP A C 1
ATOM 2562 O O . ASP A 1 168 ? 29.715 115.419 190.177 1.00 29.98 192 ASP A O 1
ATOM 2571 N N . ASP A 1 169 ? 30.121 115.872 188.020 1.00 30.70 193 ASP A N 1
ATOM 2572 C CA . ASP A 1 169 ? 29.460 114.659 187.565 1.00 30.04 193 ASP A CA 1
ATOM 2573 C C . ASP A 1 169 ? 30.208 113.456 188.110 1.00 28.58 193 ASP A C 1
ATOM 2574 O O . ASP A 1 169 ? 31.434 113.383 188.035 1.00 34.03 193 ASP A O 1
ATOM 2583 N N . GLY A 1 170 ? 29.477 112.529 188.704 1.00 30.58 194 GLY A N 1
ATOM 2584 C CA . GLY A 1 170 ? 30.103 111.391 189.333 1.00 27.91 194 GLY A CA 1
ATOM 2585 C C . GLY A 1 170 ? 30.609 111.632 190.741 1.00 29.17 194 GLY A C 1
ATOM 2586 O O . GLY A 1 170 ? 31.081 110.683 191.376 1.00 33.13 194 GLY A O 1
ATOM 2590 N N . GLY A 1 171 ? 30.533 112.859 191.250 1.00 29.60 195 GLY A N 1
ATOM 2591 C CA . GLY A 1 171 ? 31.005 113.123 192.598 1.00 31.25 195 GLY A CA 1
ATOM 2592 C C . GLY A 1 171 ? 30.094 112.513 193.648 1.00 36.64 195 GLY A C 1
ATOM 2593 O O . GLY A 1 171 ? 28.889 112.354 193.447 1.00 31.90 195 GLY A O 1
ATOM 2597 N N . ILE A 1 172 ? 30.688 112.156 194.784 1.00 33.62 196 ILE A N 1
ATOM 2598 C CA . ILE A 1 172 ? 29.997 111.458 195.863 1.00 33.68 196 ILE A CA 1
ATOM 2599 C C . ILE A 1 172 ? 29.640 112.459 196.951 1.00 31.74 196 ILE A C 1
ATOM 2600 O O . ILE A 1 172 ? 30.494 113.237 197.389 1.00 36.26 196 ILE A O 1
ATOM 2616 N N . VAL A 1 173 ? 28.387 112.413 197.405 1.00 30.93 197 VAL A N 1
ATOM 2617 C CA . VAL A 1 173 ? 27.905 113.158 198.566 1.00 27.68 197 VAL A CA 1
ATOM 2618 C C . VAL A 1 173 ? 27.516 112.137 199.619 1.00 28.63 197 VAL A C 1
ATOM 2619 O O . VAL A 1 173 ? 26.913 111.111 199.288 1.00 31.31 197 VAL A O 1
ATOM 2632 N N . ILE A 1 174 ? 27.868 112.408 200.879 1.00 33.93 198 ILE A N 1
ATOM 2633 C CA . ILE A 1 174 ? 27.548 111.539 202.014 1.00 31.77 198 ILE A CA 1
ATOM 2634 C C . ILE A 1 174 ? 26.550 112.260 202.911 1.00 30.38 198 ILE A C 1
ATOM 2635 O O . ILE A 1 174 ? 26.778 113.414 203.293 1.00 27.84 198 ILE A O 1
ATOM 2651 N N . CYS A 1 175 ? 25.490 111.561 203.311 1.00 28.16 199 CYS A N 1
ATOM 2652 C CA . CYS A 1 175 ? 24.685 111.985 204.451 1.00 31.37 199 CYS A CA 1
ATOM 2653 C C . CYS A 1 175 ? 24.916 111.024 205.612 1.00 35.12 199 CYS A C 1
ATOM 2654 O O . CYS A 1 175 ? 24.848 109.801 205.447 1.00 31.10 199 CYS A O 1
ATOM 2661 N N . GLU A 1 176 ? 25.154 111.591 206.784 1.00 33.39 200 GLU A N 1
ATOM 2662 C CA . GLU A 1 176 ? 25.570 110.857 207.962 1.00 39.51 200 GLU A CA 1
ATOM 2663 C C . GLU A 1 176 ? 24.605 111.147 209.106 1.00 33.94 200 GLU A C 1
ATOM 2664 O O . GLU A 1 176 ? 24.358 112.315 209.420 1.00 32.95 200 GLU A O 1
ATOM 2676 N N . ALA A 1 177 ? 24.084 110.092 209.738 1.00 33.15 201 ALA A N 1
ATOM 2677 C CA . ALA A 1 177 ? 23.182 110.203 210.882 1.00 36.71 201 ALA A CA 1
ATOM 2678 C C . ALA A 1 177 ? 23.841 109.656 212.153 1.00 42.49 201 ALA A C 1
ATOM 2679 O O . ALA A 1 177 ? 24.404 108.558 212.138 1.00 38.14 201 ALA A O 1
ATOM 2686 N N . GLN A 1 178 ? 23.737 110.405 213.257 1.00 41.74 202 GLN A N 1
ATOM 2687 C CA . GLN A 1 178 ? 24.264 109.994 214.558 1.00 48.09 202 GLN A CA 1
ATOM 2688 C C . GLN A 1 178 ? 23.257 110.273 215.662 1.00 39.55 202 GLN A C 1
ATOM 2689 O O . GLN A 1 178 ? 22.540 111.275 215.609 1.00 32.62 202 GLN A O 1
ATOM 2703 N N . ASN A 1 179 ? 23.223 109.401 216.670 1.00 42.59 203 ASN A N 1
ATOM 2704 C CA . ASN A 1 179 ? 22.540 109.695 217.926 1.00 38.56 203 ASN A CA 1
ATOM 2705 C C . ASN A 1 179 ? 23.127 108.806 219.021 1.00 49.95 203 ASN A C 1
ATOM 2706 O O . ASN A 1 179 ? 23.962 107.933 218.762 1.00 37.23 203 ASN A O 1
ATOM 2717 N N . GLN A 1 180 ? 22.668 109.036 220.257 1.00 52.57 204 GLN A N 1
ATOM 2718 C CA . GLN A 1 180 ? 23.247 108.373 221.422 1.00 53.33 204 GLN A CA 1
ATOM 2719 C C . GLN A 1 180 ? 23.082 106.862 221.374 1.00 52.85 204 GLN A C 1
ATOM 2720 O O . GLN A 1 180 ? 23.823 106.149 222.057 1.00 48.60 204 GLN A O 1
ATOM 2734 N N . ALA A 1 181 ? 22.130 106.352 220.591 1.00 43.27 205 ALA A N 1
ATOM 2735 C CA . ALA A 1 181 ? 21.953 104.913 220.502 1.00 40.97 205 ALA A CA 1
ATOM 2736 C C . ALA A 1 181 ? 23.050 104.226 219.703 1.00 45.97 205 ALA A C 1
ATOM 2737 O O . ALA A 1 181 ? 23.090 102.992 219.677 1.00 48.06 205 ALA A O 1
ATOM 2744 N N . LEU A 1 182 ? 23.913 104.971 219.053 1.00 50.85 206 LEU A N 1
ATOM 2745 C CA . LEU A 1 182 ? 24.995 104.330 218.332 1.00 57.49 206 LEU A CA 1
ATOM 2746 C C . LEU A 1 182 ? 26.259 104.354 219.179 1.00 59.61 206 LEU A C 1
ATOM 2747 O O . LEU A 1 182 ? 26.479 105.300 219.943 1.00 51.32 206 LEU A O 1
ATOM 2763 N N . PRO A 1 183 ? 27.114 103.336 219.063 1.00 62.69 207 PRO A N 1
ATOM 2764 C CA . PRO A 1 183 ? 28.346 103.337 219.855 1.00 63.81 207 PRO A CA 1
ATOM 2765 C C . PRO A 1 183 ? 29.198 104.541 219.499 1.00 70.02 207 PRO A C 1
ATOM 2766 O O . PRO A 1 183 ? 29.167 105.041 218.372 1.00 70.98 207 PRO A O 1
ATOM 2777 N N . SER A 1 184 ? 29.947 105.019 220.490 1.00 72.79 208 SER A N 1
ATOM 2778 C CA . SER A 1 184 ? 30.657 106.289 220.374 1.00 77.08 208 SER A CA 1
ATOM 2779 C C . SER A 1 184 ? 31.458 106.349 219.082 1.00 73.80 208 SER A C 1
ATOM 2780 O O . SER A 1 184 ? 32.129 105.383 218.705 1.00 75.74 208 SER A O 1
ATOM 2788 N N . GLY A 1 185 ? 31.373 107.492 218.398 1.00 71.39 209 GLY A N 1
ATOM 2789 C CA . GLY A 1 185 ? 32.108 107.715 217.174 1.00 75.86 209 GLY A CA 1
ATOM 2790 C C . GLY A 1 185 ? 31.513 107.107 215.919 1.00 66.55 209 GLY A C 1
ATOM 2791 O O . GLY A 1 185 ? 31.827 107.581 214.820 1.00 61.29 209 GLY A O 1
ATOM 2795 N N . HIS A 1 186 ? 30.676 106.072 216.034 1.00 67.51 210 HIS A N 1
ATOM 2796 C CA . HIS A 1 186 ? 30.129 105.414 214.854 1.00 66.19 210 HIS A CA 1
ATOM 2797 C C . HIS A 1 186 ? 28.987 106.229 214.251 1.00 63.64 210 HIS A C 1
ATOM 2798 O O . HIS A 1 186 ? 28.405 107.115 214.883 1.00 64.68 210 HIS A O 1
ATOM 2812 N N . SER A 1 187 ? 28.649 105.882 213.011 1.00 64.18 211 SER A N 1
ATOM 2813 C CA . SER A 1 187 ? 27.676 106.618 212.222 1.00 51.41 211 SER A CA 1
ATOM 2814 C C . SER A 1 187 ? 26.916 105.657 211.323 1.00 47.64 211 SER A C 1
ATOM 2815 O O . SER A 1 187 ? 27.393 104.570 210.996 1.00 54.03 211 SER A O 1
ATOM 2823 N N . LYS A 1 188 ? 25.722 106.075 210.924 1.00 39.67 212 LYS A N 1
ATOM 2824 C CA . LYS A 1 188 ? 25.014 105.456 209.817 1.00 44.52 212 LYS A CA 1
ATOM 2825 C C . LYS A 1 188 ? 25.099 106.413 208.632 1.00 42.51 212 LYS A C 1
ATOM 2826 O O . LYS A 1 188 ? 24.678 107.570 208.734 1.00 41.03 212 LYS A O 1
ATOM 2845 N N . GLN A 1 189 ? 25.669 105.935 207.527 1.00 37.37 213 GLN A N 1
ATOM 2846 C CA . GLN A 1 189 ? 25.982 106.745 206.360 1.00 33.19 213 GLN A CA 1
ATOM 2847 C C . GLN A 1 189 ? 25.248 106.229 205.135 1.00 33.65 213 GLN A C 1
ATOM 2848 O O . GLN A 1 189 ? 25.045 105.021 204.982 1.00 32.31 213 GLN A O 1
ATOM 2862 N N . THR A 1 190 ? 24.924 107.158 204.236 1.00 34.37 214 THR A N 1
ATOM 2863 C CA . THR A 1 190 ? 24.432 106.854 202.897 1.00 30.27 214 THR A CA 1
ATOM 2864 C C . THR A 1 190 ? 25.209 107.683 201.878 1.00 33.30 214 THR A C 1
ATOM 2865 O O . THR A 1 190 ? 25.360 108.900 202.045 1.00 32.93 214 THR A O 1
ATOM 2876 N N . GLN A 1 191 ? 25.730 107.001 200.853 1.00 33.57 215 GLN A N 1
ATOM 2877 C CA . GLN A 1 191 ? 26.390 107.613 199.702 1.00 31.52 215 GLN A CA 1
ATOM 2878 C C . GLN A 1 191 ? 25.364 107.949 198.637 1.00 32.05 215 GLN A C 1
ATOM 2879 O O . GLN A 1 191 ? 24.430 107.178 198.395 1.00 34.32 215 GLN A O 1
ATOM 2893 N N . TYR A 1 192 ? 25.562 109.089 197.983 1.00 29.54 216 TYR A N 1
ATOM 2894 C CA . TYR A 1 192 ? 24.778 109.459 196.817 1.00 30.83 216 TYR A CA 1
ATOM 2895 C C . TYR A 1 192 ? 25.725 109.953 195.731 1.00 29.97 216 TYR A C 1
ATOM 2896 O O . TYR A 1 192 ? 26.602 110.772 196.005 1.00 27.00 216 TYR A O 1
ATOM 2914 N N . VAL A 1 193 ? 25.538 109.471 194.501 1.00 33.97 217 VAL A N 1
ATOM 2915 C CA . VAL A 1 193 ? 26.422 109.793 193.373 1.00 26.02 217 VAL A CA 1
ATOM 2916 C C . VAL A 1 193 ? 25.754 110.866 192.523 1.00 27.35 217 VAL A C 1
ATOM 2917 O O . VAL A 1 193 ? 24.665 110.653 191.978 1.00 29.95 217 VAL A O 1
ATOM 2930 N N . LEU A 1 194 ? 26.401 112.018 192.408 1.00 21.76 218 LEU A N 1
ATOM 2931 C CA . LEU A 1 194 ? 25.868 113.082 191.579 1.00 27.16 218 LEU A CA 1
ATOM 2932 C C . LEU A 1 194 ? 25.858 112.685 190.102 1.00 30.36 218 LEU A C 1
ATOM 2933 O O . LEU A 1 194 ? 26.790 112.057 189.603 1.00 28.93 218 LEU A O 1
ATOM 2949 N N . ASP A 1 195 ? 24.790 113.062 189.407 1.00 30.01 219 ASP A N 1
ATOM 2950 C CA . ASP A 1 195 ? 24.686 112.934 187.960 1.00 28.04 219 ASP A CA 1
ATOM 2951 C C . ASP A 1 195 ? 24.409 114.330 187.434 1.00 31.58 219 ASP A C 1
ATOM 2952 O O . ASP A 1 195 ? 23.301 114.851 187.604 1.00 27.92 219 ASP A O 1
ATOM 2961 N N . VAL A 1 196 ? 25.423 114.951 186.837 1.00 26.68 220 VAL A N 1
ATOM 2962 C CA . VAL A 1 196 ? 25.312 116.307 186.310 1.00 28.32 220 VAL A CA 1
ATOM 2963 C C . VAL A 1 196 ? 25.449 116.223 184.801 1.00 31.80 220 VAL A C 1
ATOM 2964 O O . VAL A 1 196 ? 26.458 115.718 184.287 1.00 24.94 220 VAL A O 1
ATOM 2977 N N . GLN A 1 197 ? 24.436 116.707 184.100 1.00 26.77 221 GLN A N 1
ATOM 2978 C CA . GLN A 1 197 ? 24.439 116.706 182.650 1.00 27.97 221 GLN A CA 1
ATOM 2979 C C . GLN A 1 197 ? 25.129 117.958 182.153 1.00 26.53 221 GLN A C 1
ATOM 2980 O O . GLN A 1 197 ? 25.170 118.980 182.851 1.00 24.78 221 GLN A O 1
ATOM 2994 N N . TYR A 1 198 ? 25.669 117.878 180.935 1.00 24.50 222 TYR A N 1
ATOM 2995 C CA . TYR A 1 198 ? 26.420 118.999 180.388 1.00 21.72 222 TYR A CA 1
ATOM 2996 C C . TYR A 1 198 ? 26.563 118.857 178.882 1.00 22.90 222 TYR A C 1
ATOM 2997 O O . TYR A 1 198 ? 26.591 117.745 178.340 1.00 23.58 222 TYR A O 1
ATOM 3015 N N . SER A 1 199 ? 26.654 120.005 178.222 1.00 21.03 223 SER A N 1
ATOM 3016 C CA . SER A 1 199 ? 26.841 120.054 176.783 1.00 25.37 223 SER A CA 1
ATOM 3017 C C . SER A 1 199 ? 28.181 119.424 176.381 1.00 26.75 223 SER A C 1
ATOM 3018 O O . SER A 1 199 ? 29.136 119.418 177.164 1.00 28.26 223 SER A O 1
ATOM 3026 N N . PRO A 1 200 ? 28.273 118.874 175.172 1.00 25.06 224 PRO A N 1
ATOM 3027 C CA . PRO A 1 200 ? 29.417 118.024 174.811 1.00 28.64 224 PRO A CA 1
ATOM 3028 C C . PRO A 1 200 ? 30.663 118.816 174.412 1.00 25.58 224 PRO A C 1
ATOM 3029 O O . PRO A 1 200 ? 30.644 120.030 174.226 1.00 23.27 224 PRO A O 1
ATOM 3040 N N . THR A 1 201 ? 31.772 118.087 174.305 1.00 25.12 225 THR A N 1
ATOM 3041 C CA . THR A 1 201 ? 32.994 118.603 173.706 1.00 26.93 225 THR A CA 1
ATOM 3042 C C . THR A 1 201 ? 33.513 117.604 172.683 1.00 28.90 225 THR A C 1
ATOM 3043 O O . THR A 1 201 ? 33.169 116.417 172.701 1.00 24.09 225 THR A O 1
ATOM 3054 N N . ALA A 1 202 ? 34.355 118.118 171.786 1.00 28.87 226 ALA A N 1
ATOM 3055 C CA . ALA A 1 202 ? 34.991 117.327 170.745 1.00 28.54 226 ALA A CA 1
ATOM 3056 C C . ALA A 1 202 ? 36.422 117.816 170.558 1.00 26.84 226 ALA A C 1
ATOM 3057 O O . ALA A 1 202 ? 36.669 119.021 170.558 1.00 26.55 226 ALA A O 1
ATOM 3064 N N . ARG A 1 203 ? 37.354 116.881 170.385 1.00 26.89 227 ARG A N 1
ATOM 3065 C CA A ARG A 1 203 ? 38.759 117.216 170.171 0.51 31.76 227 ARG A CA 1
ATOM 3066 C CA B ARG A 1 203 ? 38.756 117.219 170.165 0.49 34.66 227 ARG A CA 1
ATOM 3067 C C . ARG A 1 203 ? 39.364 116.188 169.225 1.00 29.96 227 ARG A C 1
ATOM 3068 O O . ARG A 1 203 ? 39.166 114.982 169.412 1.00 30.41 227 ARG A O 1
ATOM 3107 N N . ILE A 1 204 ? 40.104 116.656 168.219 1.00 29.33 228 ILE A N 1
ATOM 3108 C CA . ILE A 1 204 ? 40.764 115.760 167.269 1.00 26.68 228 ILE A CA 1
ATOM 3109 C C . ILE A 1 204 ? 42.232 115.619 167.645 1.00 30.81 228 ILE A C 1
ATOM 3110 O O . ILE A 1 204 ? 42.925 116.617 167.886 1.00 29.86 228 ILE A O 1
ATOM 3126 N N . HIS A 1 205 ? 42.707 114.379 167.678 1.00 25.99 229 HIS A N 1
ATOM 3127 C CA . HIS A 1 205 ? 44.128 114.079 167.768 1.00 29.37 229 HIS A CA 1
ATOM 3128 C C . HIS A 1 205 ? 44.537 113.233 166.569 1.00 24.28 229 HIS A C 1
ATOM 3129 O O . HIS A 1 205 ? 43.886 112.232 166.263 1.00 26.28 229 HIS A O 1
ATOM 3143 N N . ALA A 1 206 ? 45.618 113.630 165.907 1.00 24.06 230 ALA A N 1
ATOM 3144 C CA . ALA A 1 206 ? 46.094 112.976 164.696 1.00 25.65 230 ALA A CA 1
ATOM 3145 C C . ALA A 1 206 ? 47.236 112.026 165.035 1.00 26.54 230 ALA A C 1
ATOM 3146 O O . ALA A 1 206 ? 48.037 112.290 165.929 1.00 24.21 230 ALA A O 1
ATOM 3153 N N . SER A 1 207 ? 47.312 110.914 164.312 1.00 24.84 231 SER A N 1
ATOM 3154 C CA . SER A 1 207 ? 48.356 109.917 164.563 1.00 21.80 231 SER A CA 1
ATOM 3155 C C . SER A 1 207 ? 49.761 110.395 164.195 1.00 27.00 231 SER A C 1
ATOM 3156 O O . SER A 1 207 ? 50.721 109.681 164.484 1.00 27.60 231 SER A O 1
ATOM 3164 N N . GLN A 1 208 ? 49.904 111.555 163.557 1.00 28.03 232 GLN A N 1
ATOM 3165 C CA . GLN A 1 208 ? 51.201 112.120 163.186 1.00 28.87 232 GLN A CA 1
ATOM 3166 C C . GLN A 1 208 ? 51.149 113.629 163.344 1.00 28.38 232 GLN A C 1
ATOM 3167 O O . GLN A 1 208 ? 50.099 114.248 163.164 1.00 29.42 232 GLN A O 1
ATOM 3181 N N . ALA A 1 209 ? 52.301 114.218 163.650 1.00 26.26 233 ALA A N 1
ATOM 3182 C CA . ALA A 1 209 ? 52.425 115.668 163.681 1.00 28.36 233 ALA A CA 1
ATOM 3183 C C . ALA A 1 209 ? 52.606 116.251 162.281 1.00 26.07 233 ALA A C 1
ATOM 3184 O O . ALA A 1 209 ? 51.995 117.268 161.945 1.00 29.48 233 ALA A O 1
ATOM 3191 N N . VAL A 1 210 ? 53.453 115.647 161.463 1.00 25.90 234 VAL A N 1
ATOM 3192 C CA . VAL A 1 210 ? 53.749 116.140 160.124 1.00 23.75 234 VAL A CA 1
ATOM 3193 C C . VAL A 1 210 ? 53.327 115.055 159.148 1.00 22.21 234 VAL A C 1
ATOM 3194 O O . VAL A 1 210 ? 53.609 113.870 159.368 1.00 24.92 234 VAL A O 1
ATOM 3207 N N . VAL A 1 211 ? 52.595 115.455 158.105 1.00 21.57 235 VAL A N 1
ATOM 3208 C CA . VAL A 1 211 ? 52.001 114.530 157.147 1.00 24.50 235 VAL A CA 1
ATOM 3209 C C . VAL A 1 211 ? 52.635 114.759 155.787 1.00 22.02 235 VAL A C 1
ATOM 3210 O O . VAL A 1 211 ? 52.779 115.904 155.341 1.00 22.99 235 VAL A O 1
ATOM 3223 N N . ARG A 1 212 ? 53.002 113.664 155.125 1.00 19.98 236 ARG A N 1
ATOM 3224 C CA . ARG A 1 212 ? 53.581 113.714 153.788 1.00 21.82 236 ARG A CA 1
ATOM 3225 C C . ARG A 1 212 ? 52.679 112.995 152.793 1.00 22.23 236 ARG A C 1
ATOM 3226 O O . ARG A 1 212 ? 51.932 112.084 153.158 1.00 22.35 236 ARG A O 1
ATOM 3247 N N . GLU A 1 213 ? 52.791 113.382 151.525 1.00 19.22 237 GLU A N 1
ATOM 3248 C CA . GLU A 1 213 ? 52.155 112.640 150.457 1.00 22.47 237 GLU A CA 1
ATOM 3249 C C . GLU A 1 213 ? 52.583 111.192 150.547 1.00 22.39 237 GLU A C 1
ATOM 3250 O O . GLU A 1 213 ? 53.771 110.897 150.680 1.00 25.25 237 GLU A O 1
ATOM 3262 N N . GLY A 1 214 ? 51.607 110.290 150.481 1.00 23.69 238 GLY A N 1
ATOM 3263 C CA . GLY A 1 214 ? 51.848 108.868 150.607 1.00 22.10 238 GLY A CA 1
ATOM 3264 C C . GLY A 1 214 ? 51.486 108.287 151.963 1.00 23.04 238 GLY A C 1
ATOM 3265 O O . GLY A 1 214 ? 51.382 107.066 152.082 1.00 21.14 238 GLY A O 1
ATOM 3269 N N . ASP A 1 215 ? 51.274 109.125 152.974 1.00 20.44 239 ASP A N 1
ATOM 3270 C CA . ASP A 1 215 ? 51.012 108.666 154.326 1.00 21.24 239 ASP A CA 1
ATOM 3271 C C . ASP A 1 215 ? 49.570 108.202 154.502 1.00 25.17 239 ASP A C 1
ATOM 3272 O O . ASP A 1 215 ? 48.665 108.589 153.766 1.00 23.72 239 ASP A O 1
ATOM 3281 N N . THR A 1 216 ? 49.373 107.364 155.508 1.00 24.88 240 THR A N 1
ATOM 3282 C CA . THR A 1 216 ? 48.057 107.014 156.029 1.00 23.85 240 THR A CA 1
ATOM 3283 C C . THR A 1 216 ? 47.916 107.721 157.364 1.00 23.57 240 THR A C 1
ATOM 3284 O O . THR A 1 216 ? 48.706 107.474 158.285 1.00 28.64 240 THR A O 1
ATOM 3295 N N . LEU A 1 217 ? 46.937 108.620 157.453 1.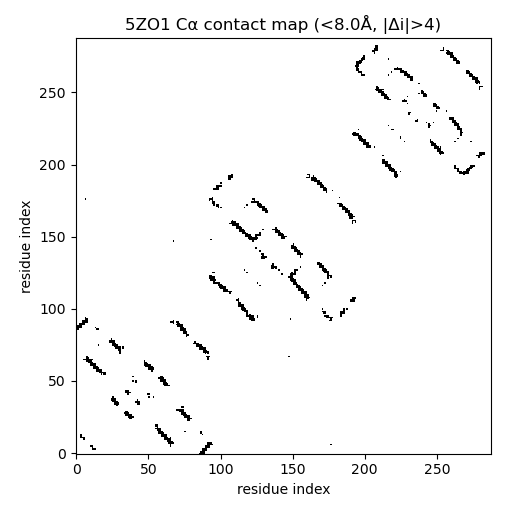00 26.53 241 LEU A N 1
ATOM 3296 C CA . LEU A 1 217 ? 46.693 109.402 158.654 1.00 28.75 241 LEU A CA 1
ATOM 3297 C C . LEU A 1 217 ? 45.432 108.889 159.340 1.00 30.27 241 LEU A C 1
ATOM 3298 O O . LEU A 1 217 ? 44.447 108.559 158.675 1.00 24.76 241 LEU A O 1
ATOM 3314 N N . VAL A 1 218 ? 45.469 108.825 160.667 1.00 25.29 242 VAL A N 1
ATOM 3315 C CA . VAL A 1 218 ? 44.316 108.448 161.479 1.00 24.01 242 VAL A CA 1
ATOM 3316 C C . VAL A 1 218 ? 44.001 109.622 162.385 1.00 23.79 242 VAL A C 1
ATOM 3317 O O . VAL A 1 218 ? 44.853 110.047 163.179 1.00 25.79 242 VAL A O 1
ATOM 3330 N N . LEU A 1 219 ? 42.783 110.141 162.272 1.00 25.38 243 LEU A N 1
ATOM 3331 C CA . LEU A 1 219 ? 42.277 111.162 163.174 1.00 23.62 243 LEU A CA 1
ATOM 3332 C C . LEU A 1 219 ? 41.344 110.503 164.182 1.00 25.57 243 LEU A C 1
ATOM 3333 O O . LEU A 1 219 ? 40.493 109.691 163.804 1.00 27.00 243 LEU A O 1
ATOM 3349 N N . THR A 1 220 ? 41.521 110.837 165.460 1.00 26.13 244 THR A N 1
ATOM 3350 C CA . THR A 1 220 ? 40.693 110.305 166.536 1.00 27.57 244 THR A CA 1
ATOM 3351 C C . THR A 1 220 ? 39.948 111.463 167.169 1.00 27.90 244 THR A C 1
ATOM 3352 O O . THR A 1 220 ? 40.557 112.486 167.499 1.00 29.34 244 THR A O 1
ATOM 3363 N N . CYS A 1 221 ? 38.632 111.309 167.304 1.00 30.12 245 CYS A N 1
ATOM 3364 C CA . CYS A 1 221 ? 37.760 112.338 167.868 1.00 32.76 245 CYS A CA 1
ATOM 3365 C C . CYS A 1 221 ? 37.394 111.912 169.287 1.00 31.02 245 CYS A C 1
ATOM 3366 O O . CYS A 1 221 ? 36.660 110.937 169.482 1.00 29.32 245 CYS A O 1
ATOM 3373 N N . ALA A 1 222 ? 37.917 112.629 170.268 1.00 26.43 246 ALA A N 1
ATOM 3374 C CA . ALA A 1 222 ? 37.579 112.396 171.664 1.00 31.56 246 ALA A CA 1
ATOM 3375 C C . ALA A 1 222 ? 36.395 113.279 172.026 1.00 26.93 246 ALA A C 1
ATOM 3376 O O . ALA A 1 222 ? 36.457 114.506 171.882 1.00 30.07 246 ALA A O 1
ATOM 3383 N N . VAL A 1 223 ? 35.338 112.660 172.521 1.00 26.88 247 VAL A N 1
ATOM 3384 C CA . VAL A 1 223 ? 34.084 113.334 172.811 1.00 28.21 247 VAL A CA 1
ATOM 3385 C C . VAL A 1 223 ? 33.756 113.147 174.289 1.00 27.97 247 VAL A C 1
ATOM 3386 O O . VAL A 1 223 ? 33.966 112.066 174.849 1.00 32.51 247 VAL A O 1
ATOM 3399 N N . THR A 1 224 ? 33.278 114.209 174.926 1.00 25.85 248 THR A N 1
ATOM 3400 C CA . THR A 1 224 ? 32.655 114.119 176.240 1.00 32.37 248 THR A CA 1
ATOM 3401 C C . THR A 1 224 ? 31.238 114.676 176.170 1.00 32.10 248 THR A C 1
ATOM 3402 O O . THR A 1 224 ? 30.879 115.418 175.251 1.00 26.26 248 THR A O 1
ATOM 3413 N N . GLY A 1 225 ? 30.464 114.374 177.211 1.00 31.25 249 GLY A N 1
ATOM 3414 C CA . GLY A 1 225 ? 29.118 114.879 177.358 1.00 27.18 249 GLY A CA 1
ATOM 3415 C C . GLY A 1 225 ? 28.265 113.969 178.222 1.00 29.61 249 GLY A C 1
ATOM 3416 O O . GLY A 1 225 ? 28.508 112.759 178.281 1.00 29.19 249 GLY A O 1
ATOM 3420 N N . ASN A 1 226 ? 27.273 114.544 178.895 1.00 26.05 250 ASN A N 1
ATOM 3421 C CA . ASN A 1 226 ? 26.303 113.775 179.660 1.00 26.35 250 ASN A CA 1
ATOM 3422 C C . ASN A 1 226 ? 24.931 114.354 179.355 1.00 23.47 250 ASN A C 1
ATOM 3423 O O . ASN A 1 226 ? 24.667 115.513 179.682 1.00 21.88 250 ASN A O 1
ATOM 3434 N N . PRO A 1 227 ? 24.051 113.582 178.700 1.00 25.22 251 PRO A N 1
ATOM 3435 C CA . PRO A 1 227 ? 24.235 112.202 178.249 1.00 28.13 251 PRO A CA 1
ATOM 3436 C C . PRO A 1 227 ? 25.350 112.059 177.211 1.00 29.77 251 PRO A C 1
ATOM 3437 O O . PRO A 1 227 ? 25.766 113.012 176.534 1.00 21.42 251 PRO A O 1
ATOM 3448 N N . ARG A 1 228 ? 25.847 110.841 177.124 1.00 27.12 252 ARG A N 1
ATOM 3449 C CA . ARG A 1 228 ? 26.896 110.515 176.172 1.00 37.55 252 ARG A CA 1
ATOM 3450 C C . ARG A 1 228 ? 26.394 110.704 174.737 1.00 28.71 252 ARG A C 1
ATOM 3451 O O . ARG A 1 228 ? 25.335 110.170 174.381 1.00 28.46 252 ARG A O 1
ATOM 3472 N N . PRO A 1 229 ? 27.118 111.426 173.884 1.00 28.85 253 PRO A N 1
ATOM 3473 C CA . PRO A 1 229 ? 26.700 111.520 172.474 1.00 30.52 253 PRO A CA 1
ATOM 3474 C C . PRO A 1 229 ? 26.680 110.150 171.815 1.00 30.38 253 PRO A C 1
ATOM 3475 O O . PRO A 1 229 ? 27.557 109.322 172.054 1.00 29.82 253 PRO A O 1
ATOM 3486 N N . ASN A 1 230 ? 25.641 109.906 171.008 1.00 30.49 254 ASN A N 1
ATOM 3487 C CA . ASN A 1 230 ? 25.476 108.630 170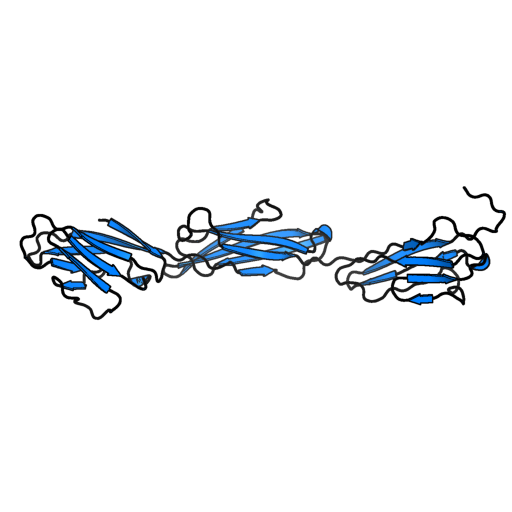.318 1.00 39.93 254 ASN A CA 1
ATOM 3488 C C . ASN A 1 230 ? 26.247 108.531 169.000 1.00 35.15 254 ASN A C 1
ATOM 3489 O O . ASN A 1 230 ? 26.534 107.415 168.562 1.00 40.10 254 ASN A O 1
ATOM 3500 N N . GLN A 1 231 ? 26.553 109.639 168.330 1.00 35.41 255 GLN A N 1
ATOM 3501 C CA . GLN A 1 231 ? 27.006 109.548 166.937 1.00 43.08 255 GLN A CA 1
ATOM 3502 C C . GLN A 1 231 ? 28.045 110.618 166.632 1.00 35.40 255 GLN A C 1
ATOM 3503 O O . GLN A 1 231 ? 27.810 111.807 166.866 1.00 32.72 255 GLN A O 1
ATOM 3517 N N . ILE A 1 232 ? 29.192 110.180 166.127 1.00 31.32 256 ILE A N 1
ATOM 3518 C CA . ILE A 1 232 ? 30.228 111.058 165.606 1.00 31.09 256 ILE A CA 1
ATOM 3519 C C . ILE A 1 232 ? 29.999 111.241 164.111 1.00 27.56 256 ILE A C 1
ATOM 3520 O O . ILE A 1 232 ? 29.873 110.261 163.377 1.00 29.89 256 ILE A O 1
ATOM 3536 N N . ARG A 1 233 ? 29.972 112.486 163.655 1.00 26.84 257 ARG A N 1
ATOM 3537 C CA . ARG A 1 233 ? 29.932 112.814 162.237 1.00 29.16 257 ARG A CA 1
ATOM 3538 C C . ARG A 1 233 ? 31.272 113.418 161.822 1.00 30.92 257 ARG A C 1
ATOM 3539 O O . ARG A 1 233 ? 31.710 114.417 162.401 1.00 28.17 257 ARG A O 1
ATOM 3560 N N . TRP A 1 234 ? 31.899 112.834 160.812 1.00 26.11 258 TRP A N 1
ATOM 3561 C CA . TRP A 1 234 ? 33.096 113.404 160.209 1.00 25.64 258 TRP A CA 1
ATOM 3562 C C . TRP A 1 234 ? 32.711 114.137 158.935 1.00 23.72 258 TRP A C 1
ATOM 3563 O O . TRP A 1 234 ? 31.828 113.694 158.200 1.00 29.05 258 TRP A O 1
ATOM 3584 N N . ASN A 1 235 ? 33.379 115.254 158.664 1.00 24.12 259 ASN A N 1
ATOM 3585 C CA . ASN A 1 235 ? 33.093 116.016 157.461 1.00 25.10 259 ASN A CA 1
ATOM 3586 C C . ASN A 1 235 ? 34.349 116.773 157.052 1.00 24.91 259 ASN A C 1
ATOM 3587 O O . ASN A 1 235 ? 35.395 116.688 157.708 1.00 27.76 259 ASN A O 1
ATOM 3598 N N . ARG A 1 236 ? 34.235 117.522 155.958 1.00 25.15 260 ARG A N 1
ATOM 3599 C CA . ARG A 1 236 ? 35.349 118.293 155.427 1.00 25.52 260 ARG A CA 1
ATOM 3600 C C . ARG A 1 236 ? 34.817 119.586 154.827 1.00 23.56 260 ARG A C 1
ATOM 3601 O O . ARG A 1 236 ? 33.745 119.598 154.223 1.00 22.27 260 ARG A O 1
ATOM 3622 N N . GLY A 1 237 ? 35.570 120.670 154.979 1.00 22.46 261 GLY A N 1
ATOM 3623 C CA . GLY A 1 237 ? 35.147 121.926 154.399 1.00 28.42 261 GLY A CA 1
ATOM 3624 C C . GLY A 1 237 ? 35.246 121.914 152.873 1.00 31.25 261 GLY A C 1
ATOM 3625 O O . GLY A 1 237 ? 36.127 121.277 152.291 1.00 23.59 261 GLY A O 1
ATOM 3629 N N . GLN A 1 238 ? 34.273 122.587 152.228 1.00 28.51 262 GLN A N 1
ATOM 3630 C CA A GLN A 1 238 ? 34.266 122.871 150.791 0.50 31.13 262 GLN A CA 1
ATOM 3631 C CA B GLN A 1 238 ? 34.261 122.876 150.794 0.50 30.64 262 GLN A CA 1
ATOM 3632 C C . GLN A 1 238 ? 33.948 121.664 149.920 1.00 23.05 262 GLN A C 1
ATOM 3633 O O . GLN A 1 238 ? 33.251 121.799 148.911 1.00 27.01 262 GLN A O 1
ATOM 3646 N N . GLU A 1 239 ? 34.447 120.486 150.263 1.00 20.80 263 GLU A N 1
ATOM 3647 C CA . GLU A 1 239 ? 34.183 119.336 149.412 1.00 23.29 263 GLU A CA 1
ATOM 3648 C C . GLU A 1 239 ? 34.139 118.057 150.234 1.00 25.66 263 GLU A C 1
ATOM 3649 O O . GLU A 1 239 ? 34.290 118.067 151.461 1.00 23.85 263 GLU A O 1
ATOM 3661 N N . SER A 1 240 ? 33.890 116.948 149.534 1.00 23.79 264 SER A N 1
ATOM 3662 C CA . SER A 1 240 ? 33.706 115.659 150.173 1.00 24.24 264 SER A CA 1
ATOM 3663 C C . SER A 1 240 ? 35.003 115.117 150.766 1.00 29.47 264 SER A C 1
ATOM 3664 O O . SER A 1 240 ? 36.104 115.501 150.374 1.00 22.62 264 SER A O 1
ATOM 3672 N N . LEU A 1 241 ? 34.848 114.176 151.706 1.00 27.09 265 LEU A N 1
ATOM 3673 C CA . LEU A 1 241 ? 35.978 113.419 152.212 1.00 24.45 265 LEU A CA 1
ATOM 3674 C C . LEU A 1 241 ? 36.670 112.686 151.064 1.00 28.31 265 LEU A C 1
ATOM 3675 O O . LEU A 1 241 ? 36.019 112.293 150.096 1.00 24.81 265 LEU A O 1
ATOM 3691 N N . PRO A 1 242 ? 37.986 112.477 151.150 1.00 26.06 266 PRO A N 1
ATOM 3692 C CA . PRO A 1 242 ? 38.676 111.719 150.095 1.00 30.52 266 PRO A CA 1
ATOM 3693 C C . PRO A 1 242 ? 37.996 110.381 149.845 1.00 27.85 266 PRO A C 1
ATOM 3694 O O . PRO A 1 242 ? 37.430 109.777 150.757 1.00 24.39 266 PRO A O 1
ATOM 3705 N N . GLU A 1 243 ? 38.106 109.906 148.598 1.00 28.75 267 GLU A N 1
ATOM 3706 C CA A GLU A 1 243 ? 37.437 108.671 148.195 0.44 29.99 267 GLU A CA 1
ATOM 3707 C CA B GLU A 1 243 ? 37.432 108.673 148.202 0.56 29.68 267 GLU A CA 1
ATOM 3708 C C . GLU A 1 243 ? 37.842 107.496 149.077 1.00 27.03 267 GLU A C 1
ATOM 3709 O O . GLU A 1 243 ? 37.014 106.642 149.400 1.00 28.61 267 GLU A O 1
ATOM 3730 N N . ARG A 1 244 ? 39.114 107.417 149.456 1.00 30.00 268 ARG A N 1
ATOM 3731 C CA . ARG A 1 244 ? 39.580 106.291 150.268 1.00 28.47 268 ARG A CA 1
ATOM 3732 C C . ARG A 1 244 ? 39.269 106.436 151.757 1.00 27.29 268 ARG A C 1
ATOM 3733 O O . ARG A 1 244 ? 39.603 105.530 152.524 1.00 25.52 268 ARG A O 1
ATOM 3754 N N . ALA A 1 245 ? 38.681 107.551 152.186 1.00 24.23 269 ALA A N 1
ATOM 3755 C CA . ALA A 1 245 ? 38.462 107.797 153.611 1.00 25.91 269 ALA A CA 1
ATOM 3756 C C . ALA A 1 245 ? 37.576 106.720 154.245 1.00 29.92 269 ALA A C 1
ATOM 3757 O O . ALA A 1 245 ? 36.640 106.210 153.625 1.00 31.28 269 ALA A O 1
ATOM 3764 N N . GLU A 1 246 ? 37.881 106.371 155.494 1.00 26.5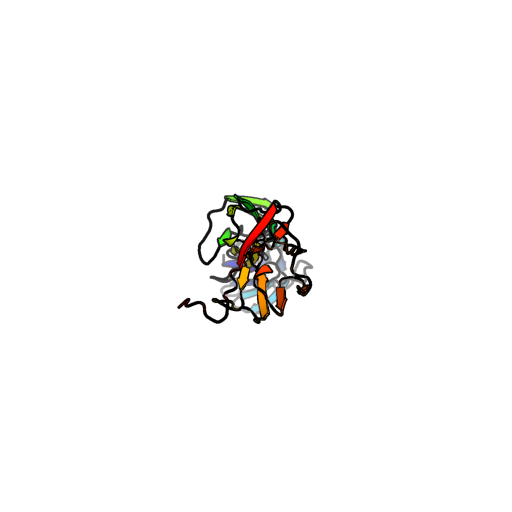9 270 GLU A N 1
ATOM 3765 C CA . GLU A 1 246 ? 37.136 105.355 156.225 1.00 28.02 270 GLU A CA 1
ATOM 3766 C C . GLU A 1 246 ? 36.745 105.991 157.547 1.00 30.68 270 GLU A C 1
ATOM 3767 O O . GLU A 1 246 ? 37.583 106.159 158.442 1.00 27.46 270 GLU A O 1
ATOM 3779 N N . ALA A 1 247 ? 35.476 106.362 157.649 1.00 29.91 271 ALA A N 1
ATOM 3780 C CA . ALA A 1 247 ? 34.931 106.973 158.850 1.00 28.35 271 ALA A CA 1
ATOM 3781 C C . ALA A 1 247 ? 34.218 105.880 159.622 1.00 30.00 271 ALA A C 1
ATOM 3782 O O . ALA A 1 247 ? 33.180 105.379 159.186 1.00 36.06 271 ALA A O 1
ATOM 3789 N N . VAL A 1 248 ? 34.802 105.482 160.743 1.00 31.39 272 VAL A N 1
ATOM 3790 C CA . VAL A 1 248 ? 34.290 104.399 161.566 1.00 30.58 272 VAL A CA 1
ATOM 3791 C C . VAL A 1 248 ? 34.216 104.931 163.000 1.00 33.20 272 VAL A C 1
ATOM 3792 O O . VAL A 1 248 ? 35.222 104.944 163.715 1.00 34.77 272 VAL A O 1
ATOM 3805 N N . GLY A 1 249 ? 33.029 105.367 163.426 1.00 41.11 273 GLY A N 1
ATOM 3806 C CA . GLY A 1 249 ? 32.855 105.851 164.792 1.00 27.34 273 GLY A CA 1
ATOM 3807 C C . GLY A 1 249 ? 33.786 107.020 165.062 1.00 33.57 273 GLY A C 1
ATOM 3808 O O . GLY A 1 249 ? 33.803 108.016 164.324 1.00 33.08 273 GLY A O 1
ATOM 3812 N N . GLU A 1 250 ? 34.621 106.884 166.093 1.00 28.79 274 GLU A N 1
ATOM 3813 C CA . GLU A 1 250 ? 35.493 107.967 166.534 1.00 28.08 274 GLU A CA 1
ATOM 3814 C C . GLU A 1 250 ? 36.798 108.090 165.743 1.00 28.52 274 GLU A C 1
ATOM 3815 O O . GLU A 1 250 ? 37.622 108.938 166.095 1.00 28.25 274 GLU A O 1
ATOM 3827 N N . THR A 1 251 ? 37.032 107.284 164.710 1.00 30.20 275 THR A N 1
ATOM 3828 C CA . THR A 1 251 ? 38.245 107.400 163.914 1.00 32.64 275 THR A CA 1
ATOM 3829 C C . THR A 1 251 ? 37.923 107.696 162.456 1.00 29.26 275 THR A C 1
ATOM 3830 O O . THR A 1 251 ? 36.985 107.135 161.880 1.00 28.42 275 THR A O 1
ATOM 3841 N N . LEU A 1 252 ? 38.726 108.574 161.869 1.00 26.93 276 LEU A N 1
ATOM 3842 C CA . LEU A 1 252 ? 38.740 108.822 160.433 1.00 24.57 276 LEU A CA 1
ATOM 3843 C C . LEU A 1 252 ? 40.109 108.424 159.924 1.00 26.73 276 LEU A C 1
ATOM 3844 O O . LEU A 1 252 ? 41.116 109.013 160.331 1.00 25.05 276 LEU A O 1
ATOM 3860 N N . THR A 1 253 ? 40.148 107.413 159.063 1.00 24.57 277 THR A N 1
ATOM 3861 C CA . THR A 1 253 ? 41.388 106.941 158.461 1.00 25.90 277 THR A CA 1
ATOM 3862 C C . THR A 1 253 ? 41.478 107.463 157.035 1.00 28.20 277 THR A C 1
ATOM 3863 O O . THR A 1 253 ? 40.563 107.253 156.228 1.00 26.28 277 THR A O 1
ATOM 3874 N N . LEU A 1 254 ? 42.583 108.147 156.732 1.00 25.70 278 LEU A N 1
ATOM 3875 C CA . LEU A 1 254 ? 42.840 108.722 155.413 1.00 29.01 278 LEU A CA 1
ATOM 3876 C C . LEU A 1 254 ? 44.044 108.026 154.778 1.00 28.13 278 LEU A C 1
ATOM 3877 O O . LEU A 1 254 ? 45.194 108.450 154.972 1.00 29.55 278 LEU A O 1
ATOM 3893 N N . PRO A 1 255 ? 43.847 106.946 154.033 1.00 25.76 279 PRO A N 1
ATOM 3894 C CA . PRO A 1 255 ? 44.991 106.245 153.438 1.00 30.28 279 PRO A CA 1
ATOM 3895 C C . PRO A 1 255 ? 45.452 106.887 152.140 1.00 30.28 279 PRO A C 1
ATOM 3896 O O . PRO A 1 255 ? 44.675 107.483 151.395 1.00 30.75 279 PRO A O 1
ATOM 3907 N N . GLY A 1 256 ? 46.736 106.728 151.851 1.00 28.05 280 GLY A N 1
ATOM 3908 C CA . GLY A 1 256 ? 47.228 107.119 150.546 1.00 28.69 280 GLY A CA 1
ATOM 3909 C C . GLY A 1 256 ? 47.021 108.592 150.270 1.00 25.19 280 GLY A C 1
ATOM 3910 O O . GLY A 1 256 ? 46.590 108.978 149.186 1.00 27.64 280 GLY A O 1
ATOM 3914 N N . LEU A 1 257 ? 47.363 109.437 151.232 1.00 24.33 281 LEU A N 1
ATOM 3915 C CA . LEU A 1 257 ? 47.091 110.860 151.093 1.00 20.95 281 LEU A CA 1
ATOM 3916 C C . LEU A 1 257 ? 47.826 111.451 149.903 1.00 29.48 281 LEU A C 1
ATOM 3917 O O . LEU A 1 257 ? 48.966 111.086 149.599 1.00 27.20 281 LEU A O 1
ATOM 3933 N N . VAL A 1 258 ? 47.161 112.384 149.230 1.00 26.61 282 VAL A N 1
ATOM 3934 C CA . VAL A 1 258 ? 47.754 113.159 148.155 1.00 21.68 282 VAL A CA 1
ATOM 3935 C C . VAL A 1 258 ? 47.483 114.628 148.449 1.00 27.37 282 VAL A C 1
ATOM 3936 O O . VAL A 1 258 ? 46.695 114.986 149.325 1.00 24.38 282 VAL A O 1
ATOM 3949 N N . SER A 1 259 ? 48.168 115.476 147.698 1.00 23.64 283 SER A N 1
ATOM 3950 C CA . SER A 1 259 ? 48.098 116.920 147.890 1.00 24.24 283 SER A CA 1
ATOM 3951 C C . SER A 1 259 ? 46.657 117.438 147.900 1.00 26.91 283 SER A C 1
ATOM 3952 O O . SER A 1 259 ? 46.312 118.311 148.709 1.00 24.94 283 SER A O 1
ATOM 3960 N N . ALA A 1 260 ? 45.809 116.941 146.991 1.00 24.37 284 ALA A N 1
ATOM 3961 C CA . ALA A 1 260 ? 44.437 117.436 146.914 1.00 27.13 284 ALA A CA 1
ATOM 3962 C C . ALA A 1 260 ? 43.608 117.075 148.146 1.00 26.18 284 ALA A C 1
ATOM 3963 O O . ALA A 1 260 ? 42.535 117.651 148.332 1.00 24.04 284 ALA A O 1
ATOM 3970 N N . ASP A 1 261 ? 44.072 116.150 148.988 1.00 25.53 285 ASP A N 1
ATOM 3971 C CA . ASP A 1 261 ? 43.350 115.800 150.202 1.00 25.07 285 ASP A CA 1
ATOM 3972 C C . ASP A 1 261 ? 43.482 116.854 151.302 1.00 27.24 285 ASP A C 1
ATOM 3973 O O . ASP A 1 261 ? 42.805 116.749 152.329 1.00 23.83 285 ASP A O 1
ATOM 3982 N N . GLN A 1 262 ? 44.337 117.852 151.121 1.00 26.95 286 GLN A N 1
ATOM 3983 C CA . GLN A 1 262 ? 44.507 118.897 152.118 1.00 24.14 286 GLN A CA 1
ATOM 3984 C C . GLN A 1 262 ? 43.213 119.673 152.321 1.00 26.91 286 GLN A C 1
ATOM 3985 O O . GLN A 1 262 ? 42.387 119.801 151.420 1.00 22.16 286 GLN A O 1
ATOM 3993 N N . GLY A 1 263 ? 43.051 120.219 153.509 1.00 23.12 287 GLY A N 1
ATOM 3994 C CA . GLY A 1 263 ? 41.888 121.030 153.799 1.00 25.12 287 GLY A CA 1
ATOM 3995 C C . GLY A 1 263 ? 41.578 120.995 155.281 1.00 22.31 287 GLY A C 1
ATOM 3996 O O . GLY A 1 263 ? 42.419 120.625 156.088 1.00 25.30 287 GLY A O 1
ATOM 4000 N N . THR A 1 264 ? 40.353 121.378 155.625 1.00 25.41 288 THR A N 1
ATOM 4001 C CA . THR A 1 264 ? 39.896 121.338 157.008 1.00 27.41 288 THR A CA 1
ATOM 4002 C C . THR A 1 264 ? 38.937 120.173 157.193 1.00 24.59 288 THR A C 1
ATOM 4003 O O . THR A 1 264 ? 38.044 119.949 156.369 1.00 28.68 288 THR A O 1
ATOM 4014 N N . TYR A 1 265 ? 39.159 119.418 158.257 1.00 23.34 289 TYR A N 1
ATOM 4015 C CA . TYR A 1 265 ? 38.350 118.263 158.606 1.00 20.36 289 TYR A CA 1
ATOM 4016 C C . TYR A 1 265 ? 37.733 118.502 159.973 1.00 29.85 289 TYR A C 1
ATOM 4017 O O . TYR A 1 265 ? 38.341 119.123 160.848 1.00 25.93 289 TYR A O 1
ATOM 4035 N N . THR A 1 266 ? 36.523 118.003 160.151 1.00 24.11 290 THR A N 1
ATOM 4036 C CA . THR A 1 266 ? 35.794 118.239 161.381 1.00 22.13 290 THR A CA 1
ATOM 4037 C C . THR A 1 266 ? 35.168 116.943 161.863 1.00 26.86 290 THR A C 1
ATOM 4038 O O . THR A 1 266 ? 34.813 116.061 161.073 1.00 22.23 290 THR A O 1
ATOM 4049 N N . CYS A 1 267 ? 35.028 116.852 163.178 1.00 26.42 291 CYS A N 1
ATOM 4050 C CA A CYS A 1 267 ? 34.204 115.851 163.830 0.30 38.03 291 CYS A CA 1
ATOM 4051 C CA B CYS A 1 267 ? 34.190 115.846 163.812 0.70 34.77 291 CYS A CA 1
ATOM 4052 C C . CYS A 1 267 ? 33.198 116.559 164.722 1.00 28.83 291 CYS A C 1
ATOM 4053 O O . CYS A 1 267 ? 33.520 117.569 165.361 1.00 27.44 291 CYS A O 1
ATOM 4064 N N . GLU A 1 268 ? 31.989 116.037 164.767 1.00 28.71 292 GLU A N 1
ATOM 4065 C CA . GLU A 1 268 ? 30.917 116.713 165.469 1.00 31.48 292 GLU A CA 1
ATOM 4066 C C . GLU A 1 268 ? 30.058 115.665 166.157 1.00 26.74 292 GLU A C 1
ATOM 4067 O O . GLU A 1 268 ? 29.911 114.537 165.674 1.00 30.06 292 GLU A O 1
ATOM 4079 N N . ALA A 1 269 ? 29.548 116.037 167.321 1.00 27.81 293 ALA A N 1
ATOM 4080 C CA . ALA A 1 269 ? 28.652 115.185 168.087 1.00 31.41 293 ALA A CA 1
ATOM 4081 C C . ALA A 1 269 ? 27.719 116.073 168.899 1.00 27.58 293 ALA A C 1
ATOM 4082 O O . ALA A 1 269 ? 27.949 117.279 169.050 1.00 24.85 293 ALA A O 1
ATOM 4089 N N . ALA A 1 270 ? 26.667 115.458 169.441 1.00 23.87 294 ALA A N 1
ATOM 4090 C CA . ALA A 1 270 ? 25.599 116.223 170.054 1.00 26.85 294 ALA A CA 1
ATOM 4091 C C . ALA A 1 270 ? 24.934 115.415 171.157 1.00 24.63 294 ALA A C 1
ATOM 4092 O O . ALA A 1 270 ? 24.929 114.180 171.130 1.00 21.84 294 ALA A O 1
ATOM 4099 N N . ASN A 1 271 ? 24.388 116.124 172.140 1.00 22.57 295 ASN A N 1
ATOM 4100 C CA . ASN A 1 271 ? 23.432 115.516 173.053 1.00 24.26 295 ASN A CA 1
ATOM 4101 C C . ASN A 1 271 ? 22.287 116.504 173.211 1.00 23.07 295 ASN A C 1
ATOM 4102 O O . ASN A 1 271 ? 22.181 117.483 172.459 1.00 26.20 295 ASN A O 1
ATOM 4113 N N . LYS A 1 272 ? 21.390 116.238 174.159 1.00 24.63 296 LYS A N 1
ATOM 4114 C CA . LYS A 1 272 ? 20.222 117.109 174.310 1.00 23.09 296 LYS A CA 1
ATOM 4115 C C . LYS A 1 272 ? 20.593 118.509 174.777 1.00 27.10 296 LYS A C 1
ATOM 4116 O O . LYS A 1 272 ? 19.757 119.408 174.678 1.00 25.07 296 LYS A O 1
ATOM 4135 N N . HIS A 1 273 ? 21.829 118.738 175.230 1.00 21.88 297 HIS A N 1
ATOM 4136 C CA . HIS A 1 273 ? 22.252 120.067 175.651 1.00 22.61 297 HIS A CA 1
ATOM 4137 C C . HIS A 1 273 ? 23.149 120.765 174.624 1.00 30.26 297 HIS A C 1
ATOM 4138 O O . HIS A 1 273 ? 23.740 121.806 174.933 1.00 29.32 297 HIS A O 1
ATOM 4152 N N . GLY A 1 274 ? 23.269 120.223 173.420 1.00 24.21 298 GLY A N 1
ATOM 4153 C CA . GLY A 1 274 ? 23.935 120.951 172.348 1.00 23.30 298 GLY A CA 1
ATOM 4154 C C . GLY A 1 274 ? 24.908 120.139 171.513 1.00 22.48 298 GLY A C 1
ATOM 4155 O O . GLY A 1 274 ? 25.086 118.930 171.720 1.00 21.83 298 GLY A O 1
ATOM 4159 N N . HIS A 1 275 ? 25.541 120.821 170.559 1.00 21.48 299 HIS A N 1
ATOM 4160 C CA . HIS A 1 275 ? 26.504 120.241 169.636 1.00 25.78 299 HIS A CA 1
ATOM 4161 C C . HIS A 1 275 ? 27.916 120.689 169.998 1.00 27.64 299 HIS A C 1
ATOM 4162 O O . HIS A 1 275 ? 28.117 121.774 170.560 1.00 26.10 299 HIS A O 1
ATOM 4176 N N . ALA A 1 276 ? 28.894 119.844 169.661 1.00 25.69 300 ALA A N 1
ATOM 4177 C CA . ALA A 1 276 ? 30.304 120.212 169.701 1.00 28.76 300 ALA A CA 1
ATOM 4178 C C . ALA A 1 276 ? 30.973 119.792 168.400 1.00 29.18 300 ALA A C 1
ATOM 4179 O O . ALA A 1 276 ? 30.769 118.669 167.921 1.00 24.87 300 ALA A O 1
ATOM 4186 N N . ARG A 1 277 ? 31.783 120.694 167.840 1.00 28.90 301 ARG A N 1
ATOM 4187 C CA . ARG A 1 277 ? 32.513 120.430 166.607 1.00 33.64 301 ARG A CA 1
ATOM 4188 C C . ARG A 1 277 ? 33.994 120.739 166.807 1.00 31.04 301 ARG A C 1
ATOM 4189 O O . ARG A 1 277 ? 34.349 121.821 167.282 1.00 28.92 301 ARG A O 1
ATOM 4210 N N . ALA A 1 278 ? 34.851 119.787 166.446 1.00 28.45 302 ALA A N 1
ATOM 4211 C CA . ALA A 1 278 ? 36.292 119.987 166.453 1.00 27.50 302 ALA A CA 1
ATOM 4212 C C . ALA A 1 278 ? 36.780 120.107 165.014 1.00 26.54 302 ALA A C 1
ATOM 4213 O O . ALA A 1 278 ? 36.243 119.456 164.118 1.00 23.58 302 ALA A O 1
ATOM 4220 N N . LEU A 1 279 ? 37.806 120.932 164.798 1.00 22.42 303 LEU A N 1
ATOM 4221 C CA . LEU A 1 279 ? 38.358 121.167 163.476 1.00 27.17 303 LEU A CA 1
ATOM 4222 C C . LEU A 1 279 ? 39.829 120.790 163.455 1.00 26.03 303 LEU A C 1
ATOM 4223 O O . LEU A 1 279 ? 40.568 121.069 164.406 1.00 34.17 303 LEU A O 1
ATOM 4239 N N . TYR A 1 280 ? 40.245 120.146 162.363 1.00 26.85 304 TYR A N 1
ATOM 4240 C CA . TYR A 1 280 ? 41.634 119.775 162.122 1.00 25.22 304 TYR A CA 1
ATOM 4241 C C . TYR A 1 280 ? 42.071 120.307 160.758 1.00 26.55 304 TYR A C 1
ATOM 4242 O O . TYR A 1 280 ? 41.417 120.040 159.745 1.00 25.02 304 TYR A O 1
ATOM 4260 N N . VAL A 1 281 ? 43.178 121.040 160.733 1.00 22.96 305 VAL A N 1
ATOM 4261 C CA . VAL A 1 281 ? 43.753 121.559 159.494 1.00 25.13 305 VAL A CA 1
ATOM 4262 C C . VAL A 1 281 ? 44.782 120.552 158.989 1.00 25.56 305 VAL A C 1
ATOM 4263 O O . VAL A 1 281 ? 45.810 120.315 159.635 1.00 23.94 305 VAL A O 1
ATOM 4276 N N . LEU A 1 282 ? 44.501 119.949 157.839 1.00 23.11 306 LEU A N 1
ATOM 4277 C CA . LEU A 1 282 ? 45.370 118.936 157.257 1.00 22.88 306 LEU A CA 1
ATOM 4278 C C . LEU A 1 282 ? 46.274 119.600 156.226 1.00 24.92 306 LEU A C 1
ATOM 4279 O O . LEU A 1 282 ? 45.794 120.133 155.217 1.00 22.03 306 LEU A O 1
ATOM 4295 N N . VAL A 1 283 ? 47.579 119.564 156.488 1.00 24.05 307 VAL A N 1
ATOM 4296 C CA . VAL A 1 283 ? 48.599 119.976 155.533 1.00 20.13 307 VAL A CA 1
ATOM 4297 C C . VAL A 1 283 ? 49.315 118.712 155.094 1.00 25.51 307 VAL A C 1
ATOM 4298 O O . VAL A 1 283 ? 49.711 117.896 155.937 1.00 25.17 307 VAL A O 1
ATOM 4311 N N . VAL A 1 284 ? 49.467 118.536 153.787 1.00 23.39 308 VAL A N 1
ATOM 4312 C CA . VAL A 1 284 ? 50.122 117.365 153.214 1.00 23.29 308 VAL A CA 1
ATOM 4313 C C . VAL A 1 284 ? 51.334 117.862 152.422 1.00 29.68 308 VAL A C 1
ATOM 4314 O O . VAL A 1 284 ? 51.181 118.509 151.377 1.00 26.87 308 VAL A O 1
ATOM 4327 N N . TYR A 1 285 ? 52.534 117.566 152.919 1.00 25.75 309 TYR A N 1
ATOM 4328 C CA . TYR A 1 285 ? 53.767 118.090 152.336 1.00 30.51 309 TYR A CA 1
ATOM 4329 C C . TYR A 1 285 ? 54.316 117.159 151.256 1.00 26.02 309 TYR A C 1
ATOM 4330 O O . TYR A 1 285 ? 54.293 115.930 151.406 1.00 21.37 309 TYR A O 1
ATOM 4348 N N . ASP A 1 286 ? 54.791 117.743 150.150 1.00 25.00 310 ASP A N 1
ATOM 4349 C CA A ASP A 1 286 ? 55.448 116.919 149.153 0.58 29.50 310 ASP A CA 1
ATOM 4350 C CA B ASP A 1 286 ? 55.469 116.953 149.139 0.42 30.48 310 ASP A CA 1
ATOM 4351 C C . ASP A 1 286 ? 56.767 116.405 149.723 1.00 24.00 310 ASP A C 1
ATOM 4352 O O . ASP A 1 286 ? 57.269 116.920 150.725 1.00 23.23 310 ASP A O 1
ATOM 4367 N N . PRO A 1 287 ? 57.335 115.366 149.114 1.00 27.98 311 PRO A N 1
ATOM 4368 C CA . PRO A 1 287 ? 58.539 114.744 149.704 1.00 24.60 311 PRO A CA 1
ATOM 4369 C C . PRO A 1 287 ? 59.719 115.693 149.898 1.00 30.89 311 PRO A C 1
ATOM 4370 O O . PRO A 1 287 ? 60.520 115.480 150.816 1.00 26.11 311 PRO A O 1
ATOM 4381 N N . GLY A 1 288 ? 59.862 116.730 149.080 1.00 27.00 312 GLY A N 1
ATOM 4382 C CA . GLY A 1 288 ? 61.001 117.622 149.194 1.00 31.24 312 GLY A CA 1
ATOM 4383 C C . GLY A 1 288 ? 60.820 118.826 150.096 1.00 30.84 312 GLY A C 1
ATOM 4384 O O . GLY A 1 288 ? 61.756 119.609 150.264 1.00 36.49 312 GLY A O 1
ATOM 4388 N N . ALA A 1 289 ? 59.641 119.009 150.683 1.00 29.64 313 ALA A N 1
ATOM 4389 C CA . ALA A 1 289 ? 59.405 120.166 151.530 1.00 32.85 313 ALA A CA 1
ATOM 4390 C C . ALA A 1 289 ? 60.214 120.054 152.814 1.00 33.42 313 ALA A C 1
ATOM 4391 O O . ALA A 1 289 ? 60.282 118.991 153.438 1.00 29.84 313 ALA A O 1
ATOM 4398 N N . VAL A 1 290 ? 60.834 121.163 153.200 1.00 29.69 314 VAL A N 1
ATOM 4399 C CA . VAL A 1 290 ? 61.613 121.245 154.429 1.00 38.48 314 VAL A CA 1
ATOM 4400 C C . VAL A 1 290 ? 60.691 121.789 155.512 1.00 34.22 314 VAL A C 1
ATOM 4401 O O . VAL A 1 290 ? 60.240 122.932 155.441 1.00 36.21 314 VAL A O 1
ATOM 4414 N N . VAL A 1 291 ? 60.397 120.979 156.514 1.00 34.44 315 VAL A N 1
ATOM 4415 C CA . VAL A 1 291 ? 59.408 121.333 157.523 1.00 35.89 315 VAL A CA 1
ATOM 4416 C C . VAL A 1 291 ? 60.056 121.566 158.884 1.00 44.05 315 VAL A C 1
ATOM 4417 O O . VAL A 1 291 ? 59.902 122.636 159.475 1.00 50.27 315 VAL A O 1
ATOM 4430 N N . GLU A 1 292 ? 60.784 120.575 159.400 1.00 51.53 316 GLU A N 1
ATOM 4431 C CA . GLU A 1 292 ? 61.339 120.678 160.751 1.00 58.54 316 GLU A CA 1
ATOM 4432 C C . GLU A 1 292 ? 62.827 120.976 160.729 1.00 53.09 316 GLU A C 1
ATOM 4433 O O . GLU A 1 292 ? 63.410 121.178 159.664 1.00 57.96 316 GLU A O 1
#

Radius of gyration: 37.04 Å; Cα contacts (8 Å, |Δi|>4): 738; chains: 1; bounding box: 60×41×110 Å